Protein AF-0000000076605447 (afdb_homodimer)

Structure (mmCIF, N/CA/C/O backbone):
data_AF-0000000076605447-model_v1
#
loop_
_entity.id
_entity.type
_entity.pdbx_description
1 polymer Acetyltransferase
#
loop_
_atom_site.group_PDB
_atom_site.id
_atom_site.type_symbol
_atom_site.label_atom_id
_atom_site.label_alt_id
_atom_site.label_comp_id
_atom_site.label_asym_id
_atom_site.label_entity_id
_atom_site.label_seq_id
_atom_site.pdbx_PDB_ins_code
_atom_site.Cartn_x
_atom_site.Cartn_y
_atom_site.Cartn_z
_atom_site.occupancy
_atom_site.B_iso_or_equiv
_atom_site.auth_seq_id
_atom_site.auth_comp_id
_atom_site.auth_asym_id
_atom_site.auth_atom_id
_atom_site.pdbx_PDB_model_num
ATOM 1 N N . MET A 1 1 ? 0.368 -36.75 -14.273 1 80.38 1 MET A N 1
ATOM 2 C CA . MET A 1 1 ? -0.412 -36.031 -13.266 1 80.38 1 MET A CA 1
ATOM 3 C C . MET A 1 1 ? 0.168 -34.656 -13 1 80.38 1 MET A C 1
ATOM 5 O O . MET A 1 1 ? 1.385 -34.469 -13.047 1 80.38 1 MET A O 1
ATOM 9 N N . LYS A 1 2 ? -0.617 -33.781 -12.977 1 92.38 2 LYS A N 1
ATOM 10 C CA . LYS A 1 2 ? -0.109 -32.438 -12.797 1 92.38 2 LYS A CA 1
ATOM 11 C C . LYS A 1 2 ? 0.541 -32.281 -11.422 1 92.38 2 LYS A C 1
ATOM 13 O O . LYS A 1 2 ? 0.034 -32.781 -10.422 1 92.38 2 LYS A O 1
ATOM 18 N N . SER A 1 3 ? 1.64 -31.75 -11.383 1 95.62 3 SER A N 1
ATOM 19 C CA . SER A 1 3 ? 2.25 -31.375 -10.109 1 95.62 3 SER A CA 1
ATOM 20 C C . SER A 1 3 ? 1.422 -30.328 -9.383 1 95.62 3 SER A C 1
ATOM 22 O O . SER A 1 3 ? 0.531 -29.703 -9.977 1 95.62 3 SER A O 1
ATOM 24 N N . GLU A 1 4 ? 1.654 -30.141 -8.141 1 96.25 4 GLU A N 1
ATOM 25 C CA . GLU A 1 4 ? 0.932 -29.125 -7.387 1 96.25 4 GLU A CA 1
ATOM 26 C C . GLU A 1 4 ? 1.203 -27.734 -7.938 1 96.25 4 GLU A C 1
ATOM 28 O O . GLU A 1 4 ? 0.313 -26.875 -7.941 1 96.25 4 GLU A O 1
ATOM 33 N N . LYS A 1 5 ? 2.373 -27.547 -8.336 1 96 5 LYS A N 1
ATOM 34 C CA . LYS A 1 5 ? 2.705 -26.281 -8.961 1 96 5 LYS A CA 1
ATOM 35 C C . LYS A 1 5 ? 1.881 -26.047 -10.227 1 96 5 LYS A C 1
ATOM 37 O O . LYS A 1 5 ? 1.396 -24.938 -10.469 1 96 5 LYS A O 1
ATOM 42 N N . GLU A 1 6 ? 1.814 -27.031 -11.039 1 96.56 6 GLU A N 1
ATOM 43 C CA . GLU A 1 6 ? 1.021 -26.922 -12.266 1 96.56 6 GLU A CA 1
ATOM 44 C C . GLU A 1 6 ? -0.441 -26.625 -11.945 1 96.56 6 GLU A C 1
ATOM 46 O O . GLU A 1 6 ? -1.078 -25.828 -12.633 1 96.56 6 GLU A O 1
ATOM 51 N N . LYS A 1 7 ? -0.922 -27.328 -10.984 1 96.06 7 LYS A N 1
ATOM 52 C CA . LYS A 1 7 ? -2.291 -27.062 -10.555 1 96.06 7 LYS A CA 1
ATOM 53 C C . LYS A 1 7 ? -2.449 -25.625 -10.094 1 96.06 7 LYS A C 1
ATOM 55 O O . LYS A 1 7 ? -3.396 -24.938 -10.484 1 96.06 7 LYS A O 1
ATOM 60 N N . MET A 1 8 ? -1.537 -25.203 -9.266 1 95.44 8 MET A N 1
ATOM 61 C CA . MET A 1 8 ? -1.514 -23.844 -8.734 1 95.44 8 MET A CA 1
ATOM 62 C C . MET A 1 8 ? -1.578 -22.812 -9.859 1 95.44 8 M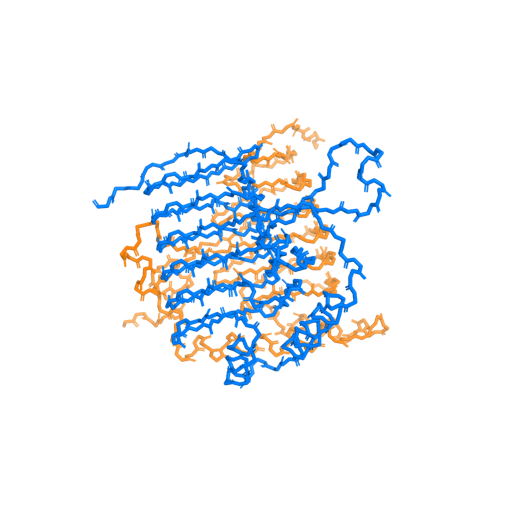ET A C 1
ATOM 64 O O . MET A 1 8 ? -2.453 -21.938 -9.859 1 95.44 8 MET A O 1
ATOM 68 N N . LEU A 1 9 ? -0.855 -22.938 -10.852 1 95.12 9 LEU A N 1
ATOM 69 C CA . LEU A 1 9 ? -0.728 -21.969 -11.938 1 95.12 9 LEU A CA 1
ATOM 70 C C . LEU A 1 9 ? -1.94 -22.031 -12.859 1 95.12 9 LEU A C 1
ATOM 72 O O . LEU A 1 9 ? -2.271 -21.047 -13.523 1 95.12 9 LEU A O 1
ATOM 76 N N . ALA A 1 10 ? -2.561 -23.203 -12.875 1 95.25 10 ALA A N 1
ATOM 77 C CA . ALA A 1 10 ? -3.74 -23.406 -13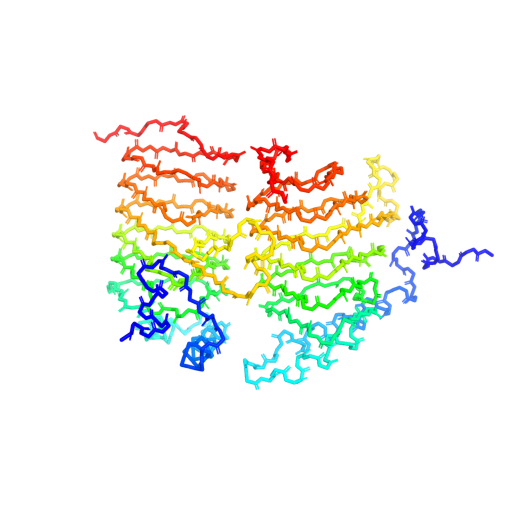.711 1 95.25 10 ALA A CA 1
ATOM 78 C C . ALA A 1 10 ? -5 -22.906 -13.008 1 95.25 10 ALA A C 1
ATOM 80 O O . ALA A 1 10 ? -6.094 -22.938 -13.578 1 95.25 10 ALA A O 1
ATOM 81 N N . GLY A 1 11 ? -4.828 -22.484 -11.758 1 93.38 11 GLY A N 1
ATOM 82 C CA . GLY A 1 11 ? -5.973 -22 -10.992 1 93.38 11 GLY A CA 1
ATOM 83 C C . GLY A 1 11 ? -6.781 -23.125 -10.367 1 93.38 11 GLY A C 1
ATOM 84 O O . GLY A 1 11 ? -7.906 -22.906 -9.914 1 93.38 11 GLY A O 1
ATOM 85 N N . GLU A 1 12 ? -6.293 -24.359 -10.312 1 94.5 12 GLU A N 1
ATOM 86 C CA . GLU A 1 12 ? -6.918 -25.516 -9.672 1 94.5 12 GLU A CA 1
ATOM 87 C C . GLU A 1 12 ? -6.555 -25.594 -8.195 1 94.5 12 GLU A C 1
ATOM 89 O O . GLU A 1 12 ? -5.578 -24.969 -7.758 1 94.5 12 GLU A O 1
ATOM 94 N N . MET A 1 13 ? -7.324 -26.312 -7.609 1 94.94 13 MET A N 1
ATOM 95 C CA . MET A 1 13 ? -6.988 -26.562 -6.207 1 94.94 13 MET A CA 1
ATOM 96 C C . MET A 1 13 ? -5.637 -27.25 -6.086 1 94.94 13 MET A C 1
ATOM 98 O O . MET A 1 13 ? -5.34 -28.188 -6.836 1 94.94 13 MET A O 1
ATOM 102 N N . TYR A 1 14 ? -4.867 -26.891 -5.125 1 96.19 14 TYR A N 1
ATOM 103 C CA . TYR A 1 14 ? -3.531 -27.438 -4.91 1 96.19 14 TYR A CA 1
ATOM 104 C C . TYR A 1 14 ? -3.18 -27.453 -3.428 1 96.19 14 TYR A C 1
ATOM 106 O O . TYR A 1 14 ? -3.859 -26.828 -2.615 1 96.19 14 TYR A O 1
ATOM 114 N N . ASP A 1 15 ? -2.17 -28.172 -3.066 1 95.81 15 ASP A N 1
ATOM 115 C CA . ASP A 1 15 ? -1.657 -28.25 -1.701 1 95.81 15 ASP A CA 1
ATOM 116 C C . ASP A 1 15 ? -0.48 -27.297 -1.509 1 95.81 15 ASP A C 1
ATOM 118 O O . ASP A 1 15 ? 0.626 -27.562 -1.983 1 95.81 15 ASP A O 1
ATOM 122 N N . PRO A 1 16 ? -0.724 -26.281 -0.784 1 96 16 PRO A N 1
ATOM 123 C CA . PRO A 1 16 ? 0.356 -25.297 -0.605 1 96 16 PRO A CA 1
ATOM 124 C C . PRO A 1 16 ? 1.496 -25.844 0.258 1 96 16 PRO A C 1
ATOM 126 O O . PRO A 1 16 ? 2.568 -25.234 0.317 1 96 16 PRO A O 1
ATOM 129 N N . ALA A 1 17 ? 1.328 -26.906 0.843 1 95.81 17 ALA A N 1
ATOM 130 C CA . ALA A 1 17 ? 2.354 -27.5 1.69 1 95.81 17 ALA A CA 1
ATOM 131 C C . ALA A 1 17 ? 3.273 -28.406 0.876 1 95.81 17 ALA A C 1
ATOM 133 O O . ALA A 1 17 ? 4.164 -29.062 1.43 1 95.81 17 ALA A O 1
ATOM 134 N N . ASP A 1 18 ? 2.996 -28.531 -0.357 1 96.75 18 ASP A N 1
ATOM 135 C CA . ASP A 1 18 ? 3.918 -29.266 -1.225 1 96.75 18 ASP A CA 1
ATOM 136 C C . ASP A 1 18 ? 5.359 -28.812 -1.002 1 96.75 18 ASP A C 1
ATOM 138 O O . ASP A 1 18 ? 5.637 -27.609 -0.979 1 96.75 18 ASP A O 1
ATOM 142 N N . PRO A 1 19 ? 6.277 -29.75 -0.835 1 96.94 19 PRO A N 1
ATOM 143 C CA . PRO A 1 19 ? 7.656 -29.406 -0.477 1 96.94 19 PRO A CA 1
ATOM 144 C C . PRO A 1 19 ? 8.32 -28.484 -1.504 1 96.94 19 PRO A C 1
ATOM 146 O O . PRO A 1 19 ? 9.133 -27.641 -1.141 1 96.94 19 PRO A O 1
ATOM 149 N N . ILE A 1 20 ? 8.023 -28.734 -2.713 1 97.5 20 ILE A N 1
ATOM 150 C CA . ILE A 1 20 ? 8.617 -27.891 -3.75 1 97.5 20 ILE A CA 1
ATOM 151 C C . ILE A 1 20 ? 8.102 -26.453 -3.611 1 97.5 20 ILE A C 1
ATOM 153 O O . ILE A 1 20 ? 8.883 -25.5 -3.684 1 97.5 20 ILE A O 1
ATOM 157 N N . LEU A 1 21 ? 6.887 -26.297 -3.428 1 97.62 21 LEU A N 1
ATOM 158 C CA . LEU A 1 21 ? 6.277 -24.969 -3.266 1 97.62 21 LEU A CA 1
ATOM 159 C C . LEU A 1 21 ? 6.773 -24.297 -1.992 1 97.62 21 LEU A C 1
ATOM 161 O O . LEU A 1 21 ? 7.004 -23.094 -1.976 1 97.62 21 LEU A O 1
ATOM 165 N N . LEU A 1 22 ? 6.84 -25.062 -0.917 1 97.81 22 LEU A N 1
ATOM 166 C CA . LEU A 1 22 ? 7.371 -24.531 0.335 1 97.81 22 LEU A CA 1
ATOM 167 C C . LEU A 1 22 ? 8.773 -23.969 0.133 1 97.81 22 LEU A C 1
ATOM 169 O O . LEU A 1 22 ? 9.078 -22.875 0.616 1 97.81 22 LEU A O 1
ATOM 173 N N . LYS A 1 23 ? 9.617 -24.766 -0.545 1 98.06 23 LYS A N 1
ATOM 174 C CA . LYS A 1 23 ? 10.992 -24.344 -0.799 1 98.06 23 LYS A CA 1
ATOM 175 C C . LYS A 1 23 ? 11.031 -23.078 -1.66 1 98.06 23 LYS A C 1
ATOM 177 O O . LYS A 1 23 ? 11.844 -22.188 -1.427 1 98.06 23 LYS A O 1
ATOM 182 N N . GLU A 1 24 ? 10.164 -23.047 -2.652 1 98.19 24 GLU A N 1
ATOM 183 C CA . GLU A 1 24 ? 10.148 -21.891 -3.559 1 98.19 24 GLU A CA 1
ATOM 184 C C . GLU A 1 24 ? 9.68 -20.641 -2.846 1 98.19 24 GLU A C 1
ATOM 186 O O . GLU A 1 24 ? 10.195 -19.547 -3.092 1 98.19 24 GLU A O 1
ATOM 191 N N . ARG A 1 25 ? 8.719 -20.766 -1.95 1 98.44 25 ARG A N 1
ATOM 192 C CA . ARG A 1 25 ? 8.289 -19.625 -1.146 1 98.44 25 ARG A CA 1
ATOM 193 C C . ARG A 1 25 ? 9.398 -19.172 -0.206 1 98.44 25 ARG A C 1
ATOM 195 O O . ARG A 1 25 ? 9.57 -17.969 0.021 1 98.44 25 ARG A O 1
ATOM 202 N N . GLU A 1 26 ? 10.07 -20.125 0.409 1 98.56 26 GLU A N 1
ATOM 203 C CA . GLU A 1 26 ? 11.195 -19.812 1.281 1 98.56 26 GLU A CA 1
ATOM 204 C C . GLU A 1 26 ? 12.258 -19.016 0.537 1 98.56 26 GLU A C 1
ATOM 206 O O . GLU A 1 26 ? 12.812 -18.047 1.079 1 98.56 26 GLU A O 1
ATOM 211 N N . GLU A 1 27 ? 12.562 -19.453 -0.675 1 98.06 27 GLU A N 1
ATOM 212 C CA . GLU A 1 27 ? 13.555 -18.75 -1.484 1 98.06 27 GLU A CA 1
ATOM 213 C C . GLU A 1 27 ? 13.109 -17.328 -1.783 1 98.06 27 GLU A C 1
ATOM 215 O O . GLU A 1 27 ? 13.914 -16.391 -1.732 1 98.06 27 GLU A O 1
ATOM 220 N N . ALA A 1 28 ? 11.852 -17.203 -2.139 1 98.5 28 ALA A N 1
ATOM 221 C CA . ALA A 1 28 ? 11.305 -15.859 -2.369 1 98.5 28 ALA A CA 1
ATOM 222 C C . ALA A 1 28 ? 11.422 -15 -1.115 1 98.5 28 ALA A C 1
ATOM 224 O O . ALA A 1 28 ? 11.805 -13.828 -1.19 1 98.5 28 ALA A O 1
ATOM 225 N N . ARG A 1 29 ? 11.086 -15.586 0.058 1 98.38 29 ARG A N 1
ATOM 226 C CA . ARG A 1 29 ? 11.156 -14.859 1.321 1 98.38 29 ARG A CA 1
ATOM 227 C C . ARG A 1 29 ? 12.578 -14.398 1.611 1 98.38 29 ARG A C 1
ATOM 229 O O . ARG A 1 29 ? 12.781 -13.312 2.154 1 98.38 29 ARG A O 1
ATOM 236 N N . ARG A 1 30 ? 13.547 -15.258 1.281 1 98.56 30 ARG A N 1
ATOM 237 C CA . ARG A 1 30 ? 14.945 -14.898 1.463 1 98.56 30 ARG A CA 1
ATOM 238 C C . ARG A 1 30 ? 15.312 -13.672 0.629 1 98.56 30 ARG A C 1
ATOM 240 O O . ARG A 1 30 ? 15.891 -12.711 1.144 1 98.56 30 ARG A O 1
ATOM 247 N N . LYS A 1 31 ? 14.938 -13.695 -0.624 1 98.62 31 LYS A N 1
ATOM 248 C CA . LYS A 1 31 ? 15.25 -12.586 -1.517 1 98.62 31 LYS A CA 1
ATOM 249 C C . LYS A 1 31 ? 14.539 -11.312 -1.078 1 98.62 31 LYS A C 1
ATOM 251 O O . LYS A 1 31 ? 15.109 -10.219 -1.134 1 98.62 31 LYS A O 1
ATOM 256 N N . VAL A 1 32 ? 13.305 -11.469 -0.687 1 98.75 32 VAL A N 1
ATOM 257 C CA . VAL A 1 32 ? 12.508 -10.336 -0.227 1 98.75 32 VAL A CA 1
ATOM 258 C C . VAL A 1 32 ? 13.141 -9.727 1.022 1 98.75 32 VAL A C 1
ATOM 260 O O . VAL A 1 32 ? 13.227 -8.5 1.148 1 98.75 32 VAL A O 1
ATOM 263 N N . ARG A 1 33 ? 13.539 -10.578 1.998 1 98.56 33 ARG A N 1
ATOM 264 C CA . ARG A 1 33 ? 14.203 -10.094 3.201 1 98.56 33 ARG A CA 1
ATOM 265 C C . ARG A 1 33 ? 15.453 -9.289 2.852 1 98.56 33 ARG A C 1
ATOM 267 O O . ARG A 1 33 ? 15.68 -8.211 3.41 1 98.56 33 ARG A O 1
ATOM 274 N N . ILE A 1 34 ? 16.312 -9.812 1.979 1 98.5 34 ILE A N 1
ATOM 275 C CA . ILE A 1 34 ? 17.547 -9.148 1.566 1 98.5 34 ILE A CA 1
ATOM 276 C C . ILE A 1 34 ? 17.203 -7.809 0.912 1 98.5 34 ILE A C 1
ATOM 278 O O . ILE A 1 34 ? 17.828 -6.789 1.214 1 98.5 34 ILE A O 1
ATOM 282 N N . TYR A 1 35 ? 16.219 -7.84 0.011 1 98.75 35 TYR A N 1
ATOM 283 C CA . TYR A 1 35 ? 15.773 -6.621 -0.657 1 98.75 35 TYR A CA 1
ATOM 284 C C . TYR A 1 35 ? 15.344 -5.57 0.358 1 98.75 35 TYR A C 1
ATOM 286 O O . TYR A 1 35 ? 15.75 -4.41 0.273 1 98.75 35 TYR A O 1
ATOM 294 N N . ASN A 1 36 ? 14.516 -5.953 1.328 1 98.25 36 ASN A N 1
ATOM 295 C CA . ASN A 1 36 ? 13.93 -5.035 2.299 1 98.25 36 ASN A CA 1
ATOM 296 C C . ASN A 1 36 ? 14.984 -4.469 3.244 1 98.25 36 ASN A C 1
ATOM 298 O O . ASN A 1 36 ? 14.742 -3.48 3.936 1 98.25 36 ASN A O 1
ATOM 302 N N . GLN A 1 37 ? 16.172 -5.039 3.242 1 97.31 37 GLN A N 1
ATOM 303 C CA . GLN A 1 37 ? 17.25 -4.594 4.117 1 97.31 37 GLN A CA 1
ATOM 304 C C . GLN A 1 37 ? 18.25 -3.732 3.357 1 97.31 37 GLN A C 1
ATOM 306 O O . GLN A 1 37 ? 19.25 -3.268 3.93 1 97.31 37 GLN A O 1
ATOM 311 N N . THR A 1 38 ? 18.062 -3.549 2.09 1 97.44 38 THR A N 1
ATOM 312 C CA . THR A 1 38 ? 18.969 -2.709 1.307 1 97.44 38 THR A CA 1
ATOM 313 C C . THR A 1 38 ? 18.906 -1.262 1.786 1 97.44 38 THR A C 1
ATOM 315 O O . THR A 1 38 ? 17.906 -0.835 2.369 1 97.44 38 THR A O 1
ATOM 318 N N . LEU A 1 39 ? 20 -0.534 1.435 1 96.25 39 LEU A N 1
ATOM 319 C CA . LEU A 1 39 ? 20.062 0.897 1.707 1 96.25 39 LEU A CA 1
ATOM 320 C C . LEU A 1 39 ? 19.484 1.699 0.546 1 96.25 39 LEU A C 1
ATOM 322 O O . LEU A 1 39 ? 19.484 1.234 -0.596 1 96.25 39 LEU A O 1
ATOM 326 N N . GLU A 1 40 ? 19.047 2.873 0.896 1 94.75 40 GLU A N 1
ATOM 327 C CA . GLU A 1 40 ? 18.5 3.803 -0.082 1 94.75 40 GLU A CA 1
ATOM 328 C C . GLU A 1 40 ? 19.516 4.145 -1.163 1 94.75 40 GLU A C 1
ATOM 330 O O . GLU A 1 40 ? 19.141 4.562 -2.264 1 94.75 40 GLU A O 1
ATOM 335 N N . THR A 1 41 ? 20.797 3.916 -0.975 1 95.88 41 THR A N 1
ATOM 336 C CA . THR A 1 41 ? 21.859 4.262 -1.924 1 95.88 41 THR A CA 1
ATOM 337 C C . THR A 1 41 ? 22.203 3.064 -2.803 1 95.88 41 THR A C 1
ATOM 339 O O . THR A 1 41 ? 23.078 3.152 -3.658 1 95.88 41 THR A O 1
ATOM 342 N N . GLU A 1 42 ? 21.469 1.945 -2.672 1 97.75 42 GLU A N 1
ATOM 343 C CA . GLU A 1 42 ? 21.812 0.72 -3.387 1 97.75 42 GLU A CA 1
ATOM 344 C C . GLU A 1 42 ? 20.812 0.429 -4.496 1 97.75 42 GLU A C 1
ATOM 346 O O . GLU A 1 42 ? 20.297 -0.686 -4.598 1 97.75 42 GLU A O 1
ATOM 351 N N . ALA A 1 43 ? 20.688 1.393 -5.371 1 96.06 43 ALA A N 1
ATOM 352 C CA . ALA A 1 43 ? 19.719 1.29 -6.453 1 96.06 43 ALA A CA 1
ATOM 353 C C . ALA A 1 43 ? 20.047 0.126 -7.383 1 96.06 43 ALA A C 1
ATOM 355 O O . ALA A 1 43 ? 19.156 -0.611 -7.809 1 96.06 43 ALA A O 1
ATOM 356 N N . GLU A 1 44 ? 21.312 -0.058 -7.68 1 97.31 44 GLU A N 1
ATOM 357 C CA . GLU A 1 44 ? 21.719 -1.131 -8.586 1 97.31 44 GLU A CA 1
ATOM 358 C C . GLU A 1 44 ? 21.453 -2.502 -7.969 1 97.31 44 GLU A C 1
ATOM 360 O O . GLU A 1 44 ? 20.984 -3.41 -8.648 1 97.31 44 GLU A O 1
ATOM 365 N N . LYS A 1 45 ? 21.828 -2.615 -6.75 1 98.25 45 LYS A N 1
ATOM 366 C CA . LYS A 1 45 ? 21.562 -3.859 -6.031 1 98.25 45 LYS A CA 1
ATOM 367 C C . LYS A 1 45 ? 20.062 -4.168 -5.988 1 98.25 45 LYS A C 1
ATOM 369 O O . LYS A 1 45 ? 19.656 -5.316 -6.188 1 98.25 45 LYS A O 1
ATOM 374 N N . ARG A 1 46 ? 19.234 -3.174 -5.766 1 98.5 46 ARG A N 1
ATOM 375 C CA . ARG A 1 46 ? 17.781 -3.338 -5.742 1 98.5 46 ARG A CA 1
ATOM 376 C C . ARG A 1 46 ? 17.266 -3.838 -7.09 1 98.5 46 ARG A C 1
ATOM 378 O O . ARG A 1 46 ? 16.469 -4.781 -7.145 1 98.5 46 ARG A O 1
ATOM 385 N N . THR A 1 47 ? 17.703 -3.197 -8.109 1 98.44 47 THR A N 1
ATOM 386 C CA . THR A 1 47 ? 17.281 -3.598 -9.445 1 98.44 47 THR A CA 1
ATOM 387 C C . THR A 1 47 ? 17.688 -5.039 -9.734 1 98.44 47 THR A C 1
ATOM 389 O O . THR A 1 47 ? 16.891 -5.816 -10.266 1 98.44 47 THR A O 1
ATOM 392 N N . GLN A 1 48 ? 18.891 -5.422 -9.406 1 98.5 48 GLN A N 1
ATOM 393 C CA . GLN A 1 48 ? 19.375 -6.777 -9.633 1 98.5 48 GLN A CA 1
ATOM 394 C C . GLN A 1 48 ? 18.516 -7.801 -8.883 1 98.5 48 GLN A C 1
ATOM 396 O O . GLN A 1 48 ? 18.125 -8.828 -9.445 1 98.5 48 GLN A O 1
ATOM 401 N N . ILE A 1 49 ? 18.234 -7.465 -7.605 1 98.75 49 ILE A N 1
ATOM 402 C CA . ILE A 1 49 ? 17.453 -8.398 -6.809 1 98.75 49 ILE A CA 1
ATOM 403 C C . ILE A 1 49 ? 16.062 -8.539 -7.402 1 98.75 49 ILE A C 1
ATOM 405 O O . ILE A 1 49 ? 15.516 -9.648 -7.484 1 98.75 49 ILE A O 1
ATOM 409 N N . LEU A 1 50 ? 15.422 -7.469 -7.82 1 98.81 50 LEU A N 1
ATOM 410 C CA . LEU A 1 50 ? 14.094 -7.52 -8.43 1 98.81 50 LEU A CA 1
ATOM 411 C C . LEU A 1 50 ? 14.102 -8.383 -9.68 1 98.81 50 LEU A C 1
ATOM 413 O O . LEU A 1 50 ? 13.18 -9.172 -9.906 1 98.81 50 LEU A O 1
ATOM 417 N N . LYS A 1 51 ? 15.102 -8.188 -10.523 1 98.69 51 LYS A N 1
ATOM 418 C CA . LYS A 1 51 ? 15.18 -8.945 -11.766 1 98.69 51 LYS A CA 1
ATOM 419 C C . LYS A 1 51 ? 15.406 -10.43 -11.5 1 98.69 51 LYS A C 1
ATOM 421 O O . LYS A 1 51 ? 15.008 -11.273 -12.297 1 98.69 51 LYS A O 1
ATOM 426 N N . GLU A 1 52 ? 16.062 -10.773 -10.375 1 98.69 52 GLU A N 1
ATOM 427 C CA . GLU A 1 52 ? 16.234 -12.164 -9.984 1 98.69 52 GLU A CA 1
ATOM 428 C C . GLU A 1 52 ? 14.969 -12.734 -9.359 1 98.69 52 GLU A C 1
ATOM 430 O O . GLU A 1 52 ? 14.68 -13.922 -9.484 1 98.69 52 GLU A O 1
ATOM 435 N N . LEU A 1 53 ? 14.25 -11.898 -8.727 1 98.75 53 LEU A N 1
ATOM 436 C CA . LEU A 1 53 ? 13.078 -12.305 -7.957 1 98.75 53 LEU A CA 1
ATOM 437 C C . LEU A 1 53 ? 11.867 -12.484 -8.867 1 98.75 53 LEU A C 1
ATOM 439 O O . LEU A 1 53 ? 11.148 -13.484 -8.766 1 98.75 53 LEU A O 1
ATOM 443 N N . LEU A 1 54 ? 11.609 -11.508 -9.766 1 98.88 54 LEU A N 1
ATOM 444 C CA . LEU A 1 54 ? 10.406 -11.477 -10.586 1 98.88 54 LEU A CA 1
ATOM 445 C C . LEU A 1 54 ? 10.562 -12.352 -11.82 1 98.88 54 LEU A C 1
ATOM 447 O O . LEU A 1 54 ? 11.688 -12.648 -12.234 1 98.88 54 LEU A O 1
ATOM 451 N N . GLY A 1 55 ? 9.43 -12.766 -12.367 1 98.81 55 GLY A N 1
ATOM 452 C CA . GLY A 1 55 ? 9.445 -13.617 -13.547 1 98.81 55 GLY A CA 1
ATOM 453 C C . GLY A 1 55 ? 10.008 -12.922 -14.773 1 98.81 55 GLY A C 1
ATOM 454 O O . GLY A 1 55 ? 10.727 -13.531 -15.562 1 98.81 55 GLY A O 1
ATOM 455 N N . SER A 1 56 ? 9.617 -11.688 -14.992 1 98.81 56 SER A N 1
ATOM 456 C CA . SER A 1 56 ? 10.18 -10.852 -16.047 1 98.81 56 SER A CA 1
ATOM 457 C C . SER A 1 56 ? 9.984 -9.367 -15.742 1 98.81 56 SER A C 1
ATOM 459 O O . SER A 1 56 ? 9.023 -8.992 -15.07 1 98.81 56 SER A O 1
ATOM 461 N N . THR A 1 57 ? 10.891 -8.609 -16.156 1 98.62 57 THR A N 1
ATOM 462 C CA . THR A 1 57 ? 10.805 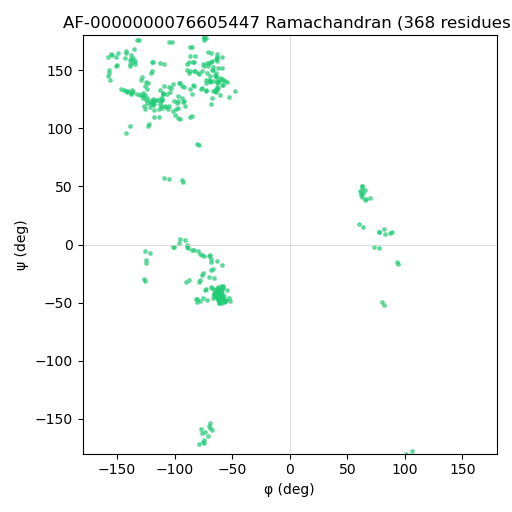-7.16 -16 1 98.62 57 THR A CA 1
ATOM 463 C C . THR A 1 57 ? 11.227 -6.461 -17.297 1 98.62 57 THR A C 1
ATOM 465 O O . THR A 1 57 ? 11.859 -7.07 -18.156 1 98.62 57 THR A O 1
ATOM 468 N N . GLY A 1 58 ? 10.781 -5.246 -17.469 1 98.19 58 GLY A N 1
ATOM 469 C CA . GLY A 1 58 ? 11.43 -4.375 -18.438 1 98.19 58 GLY A CA 1
ATOM 470 C C . GLY A 1 58 ? 12.805 -3.916 -18 1 98.19 58 GLY A C 1
ATOM 471 O O . GLY A 1 58 ? 13.422 -4.527 -17.125 1 98.19 58 GLY A O 1
ATOM 472 N N . GLU A 1 59 ? 13.312 -2.924 -18.641 1 97.94 59 GLU A N 1
ATOM 473 C CA . GLU A 1 59 ? 14.609 -2.348 -18.297 1 97.94 59 GLU A CA 1
ATOM 474 C C . GLU A 1 59 ? 14.531 -1.55 -16.984 1 97.94 59 GLU A C 1
ATOM 476 O O . GLU A 1 59 ? 15.375 -1.716 -16.109 1 97.94 59 GLU A O 1
ATOM 481 N N . ASN A 1 60 ? 13.547 -0.746 -16.922 1 97.94 60 ASN A N 1
ATOM 482 C CA . ASN A 1 60 ? 13.367 0.103 -15.75 1 97.94 60 ASN A CA 1
ATOM 483 C C . ASN A 1 60 ? 12.32 -0.464 -14.797 1 97.94 60 ASN A C 1
ATOM 485 O O . ASN A 1 60 ? 11.133 -0.513 -15.141 1 97.94 60 ASN A O 1
ATOM 489 N N . VAL A 1 61 ? 12.711 -0.919 -13.625 1 98.5 61 VAL A N 1
ATOM 490 C CA . VAL A 1 61 ? 11.836 -1.476 -12.594 1 98.5 61 VAL A CA 1
ATOM 491 C C . VAL A 1 61 ? 12.266 -0.954 -11.227 1 98.5 61 VAL A C 1
ATOM 493 O O . VAL A 1 61 ? 13.453 -0.962 -10.891 1 98.5 61 VAL A O 1
ATOM 496 N N . TYR A 1 62 ? 11.305 -0.457 -10.516 1 98.31 62 TYR A N 1
ATOM 497 C CA . TYR A 1 62 ? 11.609 0.103 -9.203 1 98.31 62 TYR A CA 1
ATOM 498 C C . TYR A 1 62 ? 10.477 -0.18 -8.219 1 98.31 62 TYR A C 1
ATOM 500 O O . TYR A 1 62 ? 9.305 0.015 -8.539 1 98.31 62 TYR A O 1
ATOM 508 N N . MET A 1 63 ? 10.805 -0.639 -7.035 1 98.62 63 MET A N 1
ATOM 509 C CA . MET A 1 63 ? 9.875 -0.817 -5.922 1 98.62 63 MET A CA 1
ATOM 510 C C . MET A 1 63 ? 10.484 -0.311 -4.617 1 98.62 63 MET A C 1
ATOM 512 O O . MET A 1 63 ? 11.609 -0.679 -4.27 1 98.62 63 MET A O 1
ATOM 516 N N . GLU A 1 64 ? 9.711 0.515 -3.852 1 98.19 64 GLU A N 1
ATOM 517 C CA . GLU A 1 64 ? 10.141 0.916 -2.514 1 98.19 64 GLU A CA 1
ATOM 518 C C . GLU A 1 64 ? 9.945 -0.216 -1.511 1 98.19 64 GLU A C 1
ATOM 520 O O . GLU A 1 64 ? 8.914 -0.898 -1.527 1 98.19 64 GLU A O 1
ATOM 525 N N . PRO A 1 65 ? 10.984 -0.406 -0.703 1 97.44 65 PRO A N 1
ATOM 526 C CA . PRO A 1 65 ? 10.719 -1.339 0.395 1 97.44 65 PRO A CA 1
ATOM 527 C C . PRO A 1 65 ? 9.633 -0.842 1.343 1 97.44 65 PRO A C 1
ATOM 529 O O . PRO A 1 65 ? 9.414 0.367 1.459 1 97.44 65 PRO A O 1
ATOM 532 N N . ASN A 1 66 ? 8.992 -1.74 2.16 1 97.25 66 ASN A N 1
ATOM 533 C CA . ASN A 1 66 ? 9.109 -3.191 2.066 1 97.25 66 ASN A CA 1
ATOM 534 C C . ASN A 1 66 ? 8.258 -3.754 0.935 1 97.25 66 ASN A C 1
ATOM 536 O O . ASN A 1 66 ? 7.246 -3.16 0.562 1 97.25 66 ASN A O 1
ATOM 540 N N . ILE A 1 67 ? 8.688 -4.777 0.31 1 98.69 67 ILE A N 1
ATOM 541 C CA . ILE A 1 67 ? 7.906 -5.551 -0.649 1 98.69 67 ILE A CA 1
ATOM 542 C C . ILE A 1 67 ? 7.555 -6.91 -0.05 1 98.69 67 ILE A C 1
ATOM 544 O O . ILE A 1 67 ? 8.203 -7.367 0.895 1 98.69 67 ILE A O 1
ATOM 548 N N . ARG A 1 68 ? 6.465 -7.539 -0.531 1 98.75 68 ARG A N 1
ATOM 549 C CA . ARG A 1 68 ? 6.055 -8.875 -0.109 1 98.75 68 ARG A CA 1
ATOM 550 C C . ARG A 1 68 ? 5.527 -9.688 -1.289 1 98.75 68 ARG A C 1
ATOM 552 O O . ARG A 1 68 ? 4.652 -9.219 -2.025 1 98.75 68 ARG A O 1
ATOM 559 N N . PHE A 1 69 ? 5.996 -10.852 -1.417 1 98.75 69 PHE A N 1
ATOM 560 C CA . PHE A 1 69 ? 5.582 -11.805 -2.438 1 98.75 69 PHE A CA 1
ATOM 561 C C . PHE A 1 69 ? 5.461 -13.211 -1.849 1 98.75 69 PHE A C 1
ATOM 563 O O . PHE A 1 69 ? 6.199 -13.57 -0.93 1 98.75 69 PHE A O 1
ATOM 570 N N . ASP A 1 70 ? 4.703 -14.016 -2.422 1 98.25 70 ASP A N 1
ATOM 571 C CA . ASP A 1 70 ? 4.742 -15.445 -2.129 1 98.25 70 ASP A CA 1
ATOM 572 C C . ASP A 1 70 ? 5.887 -16.125 -2.873 1 98.25 70 ASP A C 1
ATOM 574 O O . ASP A 1 70 ? 6.66 -16.875 -2.277 1 98.25 70 ASP A O 1
ATOM 578 N N . TYR A 1 71 ? 5.922 -15.82 -4.203 1 98.5 71 TYR A N 1
ATOM 579 C CA . TYR A 1 71 ? 6.898 -16.547 -5.008 1 98.5 71 TYR A CA 1
ATOM 580 C C . TYR A 1 71 ? 7.793 -15.586 -5.781 1 98.5 71 TYR A C 1
ATOM 582 O O . TYR A 1 71 ? 8.93 -15.922 -6.125 1 98.5 71 TYR A O 1
ATOM 590 N N . GLY A 1 72 ? 7.25 -14.453 -6.141 1 98.62 72 GLY A N 1
ATOM 591 C CA . GLY A 1 72 ? 8.008 -13.492 -6.926 1 98.62 72 GLY A CA 1
ATOM 592 C C . GLY A 1 72 ? 8.016 -13.805 -8.406 1 98.62 72 GLY A C 1
ATOM 593 O O . GLY A 1 72 ? 7.645 -12.969 -9.234 1 98.62 72 GLY A O 1
ATOM 594 N N . TYR A 1 73 ? 8.359 -14.992 -8.812 1 98.5 73 TYR A N 1
ATOM 595 C CA . TYR A 1 73 ? 8.609 -15.336 -10.203 1 98.5 73 TYR A CA 1
ATOM 596 C C . TYR A 1 73 ? 7.301 -15.438 -10.984 1 98.5 73 TYR A C 1
ATOM 598 O O . TYR A 1 73 ? 7.309 -15.492 -12.211 1 98.5 73 TYR A O 1
ATOM 606 N N . ASN A 1 74 ? 6.168 -15.414 -10.344 1 98.69 74 ASN A N 1
ATOM 607 C CA . ASN A 1 74 ? 4.895 -15.391 -11.055 1 98.69 74 ASN A CA 1
ATOM 608 C C . ASN A 1 74 ? 4.453 -13.961 -11.359 1 98.69 74 ASN A C 1
ATOM 610 O O . ASN A 1 74 ? 3.416 -13.742 -11.984 1 98.69 74 ASN A O 1
ATOM 614 N N . THR A 1 75 ? 5.156 -13.039 -10.945 1 98.94 75 THR A N 1
ATOM 615 C CA . THR A 1 75 ? 4.883 -11.641 -11.234 1 98.94 75 THR A CA 1
ATOM 616 C C . THR A 1 75 ? 5.742 -11.148 -12.398 1 98.94 75 THR A C 1
ATOM 618 O O . THR A 1 75 ? 6.969 -11.289 -12.367 1 98.94 75 THR A O 1
ATOM 621 N N . HIS A 1 76 ? 5.098 -10.664 -13.461 1 98.94 76 HIS A N 1
ATOM 622 C CA . HIS A 1 76 ? 5.715 -10.125 -14.664 1 98.94 76 HIS A CA 1
ATOM 623 C C . HIS A 1 76 ? 5.352 -8.656 -14.859 1 98.94 76 HIS A C 1
ATOM 625 O O . HIS A 1 76 ? 4.168 -8.305 -14.898 1 98.94 76 HIS A O 1
ATOM 631 N N . VAL A 1 77 ? 6.379 -7.832 -14.953 1 98.94 77 VAL A N 1
ATOM 632 C CA . VAL A 1 77 ? 6.102 -6.406 -15.078 1 98.94 77 VAL A CA 1
ATOM 633 C C . VAL A 1 77 ? 6.758 -5.863 -16.344 1 98.94 77 VAL A C 1
ATOM 635 O O . VAL A 1 77 ? 7.863 -6.277 -16.703 1 98.94 77 VAL A O 1
ATOM 638 N N . GLY A 1 78 ? 6.043 -4.984 -17.078 1 98.81 78 GLY A N 1
ATOM 639 C CA . GLY A 1 78 ? 6.555 -4.363 -18.281 1 98.81 78 GLY A CA 1
ATOM 640 C C . GLY A 1 78 ? 7.547 -3.248 -18.016 1 98.81 78 GLY A C 1
ATOM 641 O O . GLY A 1 78 ? 8.133 -3.184 -16.922 1 98.81 78 GLY A O 1
ATOM 642 N N . GLU A 1 79 ? 7.773 -2.402 -19.031 1 98.81 79 GLU A N 1
ATOM 643 C CA . GLU A 1 79 ? 8.719 -1.29 -18.953 1 98.81 79 GLU A CA 1
ATOM 644 C C . GLU A 1 79 ? 8.211 -0.209 -18 1 98.81 79 GLU A C 1
ATOM 646 O O . GLU A 1 79 ? 7.02 0.108 -17.984 1 98.81 79 GLU A O 1
ATOM 651 N N . ASN A 1 80 ? 9.109 0.405 -17.172 1 98.5 80 ASN A N 1
ATOM 652 C CA . ASN A 1 80 ? 8.82 1.536 -16.297 1 98.5 80 ASN A CA 1
ATOM 653 C C . ASN A 1 80 ? 7.785 1.176 -15.234 1 98.5 80 ASN A C 1
ATOM 655 O O . ASN A 1 80 ? 6.816 1.914 -15.031 1 98.5 80 ASN A O 1
ATOM 659 N N . PHE A 1 81 ? 8 0.091 -14.617 1 98.81 81 PHE A N 1
ATOM 660 C CA . PHE A 1 81 ? 7.164 -0.338 -13.5 1 98.81 81 PHE A CA 1
ATOM 661 C C . PHE A 1 81 ? 7.645 0.282 -12.195 1 98.81 81 PHE A C 1
ATOM 663 O O . PHE A 1 81 ? 8.836 0.24 -11.883 1 98.81 81 PHE A O 1
ATOM 670 N N . PHE A 1 82 ? 6.707 0.858 -11.516 1 98.69 82 PHE A N 1
ATOM 671 C CA . PHE A 1 82 ? 7.02 1.509 -10.25 1 98.69 82 PHE A CA 1
ATOM 672 C C . PHE A 1 82 ? 6.027 1.1 -9.172 1 98.69 82 PHE A C 1
ATOM 674 O O . PHE A 1 82 ? 4.812 1.116 -9.398 1 98.69 82 PHE A O 1
ATOM 681 N N . ALA A 1 83 ? 6.5 0.67 -7.996 1 98.81 83 ALA A N 1
ATOM 682 C CA . ALA A 1 83 ? 5.668 0.458 -6.816 1 98.81 83 ALA A CA 1
ATOM 683 C C . ALA A 1 83 ? 6.227 1.204 -5.609 1 98.81 83 ALA A C 1
ATOM 685 O O . ALA A 1 83 ? 7.398 1.052 -5.266 1 98.81 83 ALA A O 1
ATOM 686 N N . ASN A 1 84 ? 5.352 2.043 -4.988 1 98.56 84 ASN A N 1
ATOM 687 C CA . ASN A 1 84 ? 5.707 2.77 -3.773 1 98.56 84 ASN A CA 1
ATOM 688 C C . ASN A 1 84 ? 5.715 1.852 -2.553 1 98.56 84 ASN A C 1
ATOM 690 O O . ASN A 1 84 ? 5.672 0.628 -2.691 1 98.56 84 ASN A O 1
ATOM 694 N N . PHE A 1 85 ? 5.824 2.354 -1.353 1 98.5 85 PHE A N 1
ATOM 695 C CA . PHE A 1 85 ? 6.09 1.648 -0.104 1 98.5 85 PHE A CA 1
ATOM 696 C C . PHE A 1 85 ? 5.059 0.551 0.127 1 98.5 85 PHE A C 1
ATOM 698 O O . PHE A 1 85 ? 3.867 0.748 -0.126 1 98.5 85 PHE A O 1
ATOM 705 N N . ASP A 1 86 ? 5.5 -0.638 0.649 1 98.31 86 ASP A N 1
ATOM 706 C CA . ASP A 1 86 ? 4.684 -1.655 1.306 1 98.31 86 ASP A CA 1
ATOM 707 C C . ASP A 1 86 ? 3.711 -2.299 0.32 1 98.31 86 ASP A C 1
ATOM 709 O O . ASP A 1 86 ? 2.557 -2.562 0.662 1 98.31 86 ASP A O 1
ATOM 713 N N . CYS A 1 87 ? 4.152 -2.529 -0.89 1 98.56 87 CYS A N 1
ATOM 714 C CA . CYS A 1 87 ? 3.379 -3.301 -1.855 1 98.56 87 CYS A CA 1
ATOM 715 C C . CYS A 1 87 ? 3.387 -4.785 -1.501 1 98.56 87 CYS A C 1
ATOM 717 O O . CYS A 1 87 ? 4.43 -5.336 -1.147 1 98.56 87 CYS A O 1
ATOM 719 N N . THR A 1 88 ? 2.23 -5.387 -1.511 1 98.88 88 THR A N 1
ATOM 720 C CA . THR A 1 88 ? 2.088 -6.828 -1.329 1 98.88 88 THR A CA 1
ATOM 721 C C . THR A 1 88 ? 1.445 -7.465 -2.557 1 98.88 88 THR A C 1
ATOM 723 O O . THR A 1 88 ? 0.344 -7.082 -2.959 1 98.88 88 THR A O 1
ATOM 726 N N . ILE A 1 89 ? 2.119 -8.414 -3.164 1 98.88 89 ILE A N 1
ATOM 727 C CA . ILE A 1 89 ? 1.59 -9.227 -4.258 1 98.88 89 ILE A CA 1
ATOM 728 C C . ILE A 1 89 ? 1.656 -10.703 -3.885 1 98.88 89 ILE A C 1
ATOM 730 O O . ILE A 1 89 ? 2.732 -11.305 -3.895 1 98.88 89 ILE A O 1
ATOM 734 N N . LEU A 1 90 ? 0.539 -11.258 -3.541 1 98.62 90 LEU A N 1
ATOM 735 C CA . LEU A 1 90 ? 0.457 -12.703 -3.363 1 98.62 90 LEU A CA 1
ATOM 736 C C . LEU A 1 90 ? 0.317 -13.406 -4.707 1 98.62 90 LEU A C 1
ATOM 738 O O . LEU A 1 90 ? -0.797 -13.711 -5.141 1 98.62 90 LEU A O 1
ATOM 742 N N . ASP A 1 91 ? 1.464 -13.656 -5.266 1 98.5 91 ASP A N 1
ATOM 743 C CA . ASP A 1 91 ? 1.526 -14.117 -6.648 1 98.5 91 ASP A CA 1
ATOM 744 C C . ASP A 1 91 ? 1.553 -15.641 -6.719 1 98.5 91 ASP A C 1
ATOM 746 O O . ASP A 1 91 ? 2.41 -16.219 -7.391 1 98.5 91 ASP A O 1
ATOM 750 N N . VAL A 1 92 ? 0.556 -16.234 -6.102 1 97.88 92 VAL A N 1
ATOM 751 C CA . VAL A 1 92 ? 0.349 -17.672 -6.242 1 97.88 92 VAL A CA 1
ATOM 752 C C . VAL A 1 92 ? 0.1 -18.016 -7.711 1 97.88 92 VAL A C 1
ATOM 754 O O . VAL A 1 92 ? 0.688 -18.953 -8.242 1 97.88 92 VAL A O 1
ATOM 757 N N . CYS A 1 93 ? -0.746 -17.344 -8.336 1 97.88 93 CYS A N 1
ATOM 758 C CA . CYS A 1 93 ? -0.937 -17.375 -9.781 1 97.88 93 CYS A CA 1
ATOM 759 C C . CYS A 1 93 ? -0.317 -16.156 -10.453 1 97.88 93 CYS A C 1
ATOM 761 O O . CYS A 1 93 ? 0.178 -15.258 -9.766 1 97.88 93 CYS A O 1
ATOM 763 N N . GLU A 1 94 ? -0.361 -16.203 -11.773 1 98.44 94 GLU A N 1
ATOM 764 C CA . GLU A 1 94 ? 0.34 -15.188 -12.555 1 98.44 94 GLU A CA 1
ATOM 765 C C . GLU A 1 94 ? -0.271 -13.805 -12.336 1 98.44 94 GLU A C 1
ATOM 767 O O . GLU A 1 94 ? -1.495 -13.656 -12.32 1 98.44 94 GLU A O 1
ATOM 772 N N . VAL A 1 95 ? 0.565 -12.859 -12.109 1 98.88 95 VAL A N 1
ATOM 773 C CA . VAL A 1 95 ? 0.238 -11.438 -12.125 1 98.88 95 VAL A CA 1
ATOM 774 C C . VAL A 1 95 ? 1.055 -10.734 -13.203 1 98.88 95 VAL A C 1
ATOM 776 O O . VAL A 1 95 ? 2.287 -10.758 -13.172 1 98.88 95 VAL A O 1
ATOM 779 N N . ARG A 1 96 ? 0.409 -10.07 -14.227 1 98.94 96 ARG A N 1
ATOM 780 C CA . ARG A 1 96 ? 1.11 -9.438 -15.336 1 98.94 96 ARG A CA 1
ATOM 781 C C . ARG A 1 96 ? 0.729 -7.961 -15.445 1 98.94 96 ARG A C 1
ATOM 783 O O . ARG A 1 96 ? -0.455 -7.621 -15.492 1 98.94 96 ARG A O 1
ATOM 790 N N . PHE A 1 97 ? 1.667 -7.176 -15.367 1 98.94 97 PHE A N 1
ATOM 791 C CA . PHE A 1 97 ? 1.516 -5.75 -15.641 1 98.94 97 PHE A CA 1
ATOM 792 C C . PHE A 1 97 ? 2.072 -5.402 -17.016 1 98.94 97 PHE A C 1
ATOM 794 O O . PHE A 1 97 ? 3.166 -5.836 -17.375 1 98.94 97 PHE A O 1
ATOM 801 N N . GLY A 1 98 ? 1.308 -4.574 -17.828 1 98.88 98 GLY A N 1
ATOM 802 C CA . GLY A 1 98 ? 1.87 -3.967 -19.031 1 98.88 98 GLY A CA 1
ATOM 803 C C . GLY A 1 98 ? 2.912 -2.906 -18.719 1 98.88 98 GLY A C 1
ATOM 804 O O . GLY A 1 98 ? 3.574 -2.957 -17.688 1 98.88 98 GLY A O 1
ATOM 805 N N . ASP A 1 99 ? 3.123 -1.999 -19.688 1 98.88 99 ASP A N 1
ATOM 806 C CA . ASP A 1 99 ? 4.125 -0.943 -19.562 1 98.88 99 ASP A CA 1
ATOM 807 C C . ASP A 1 99 ? 3.574 0.251 -18.781 1 98.88 99 ASP A C 1
ATOM 809 O O . ASP A 1 99 ? 2.369 0.51 -18.812 1 98.88 99 ASP A O 1
ATOM 813 N N . ASN A 1 100 ? 4.426 0.978 -18.062 1 98.75 100 ASN A N 1
ATOM 814 C CA . ASN A 1 100 ? 4.121 2.25 -17.406 1 98.75 100 ASN A CA 1
ATOM 815 C C . ASN A 1 100 ? 3.037 2.096 -16.359 1 98.75 100 ASN A C 1
ATOM 817 O O . ASN A 1 100 ? 2.092 2.885 -16.312 1 98.75 100 ASN A O 1
ATOM 821 N N . CYS A 1 101 ? 3.129 1.058 -15.594 1 98.88 101 CYS A N 1
ATOM 822 C CA . CYS A 1 101 ? 2.238 0.866 -14.461 1 98.88 101 CYS A CA 1
ATOM 823 C C . CYS A 1 101 ? 2.859 1.421 -13.18 1 98.88 101 CYS A C 1
ATOM 825 O O . CYS A 1 101 ? 4.059 1.257 -12.945 1 98.88 101 CYS A O 1
ATOM 827 N N . MET A 1 102 ? 2.062 2.117 -12.391 1 98.81 102 MET A N 1
ATOM 828 C CA . MET A 1 102 ? 2.477 2.729 -11.133 1 98.81 102 MET A CA 1
ATOM 829 C C . MET A 1 102 ? 1.552 2.312 -9.992 1 98.81 102 MET A C 1
ATOM 831 O O . MET A 1 102 ? 0.328 2.395 -10.125 1 98.81 102 MET A O 1
ATOM 835 N N . LEU A 1 103 ? 2.139 1.829 -8.922 1 98.88 103 LEU A N 1
ATOM 836 C CA . LEU A 1 103 ? 1.41 1.488 -7.703 1 98.88 103 LEU A CA 1
ATOM 837 C C . LEU A 1 103 ? 1.78 2.434 -6.562 1 98.88 103 LEU A C 1
ATOM 839 O O . LEU A 1 103 ? 2.959 2.582 -6.23 1 98.88 103 LEU A O 1
ATOM 843 N N . ALA A 1 104 ? 0.793 3.113 -5.949 1 98.75 104 ALA A N 1
ATOM 844 C CA . ALA A 1 104 ? 1 3.943 -4.766 1 98.75 104 ALA A CA 1
ATOM 845 C C . ALA A 1 104 ? 1.21 3.082 -3.521 1 98.75 104 ALA A C 1
ATOM 847 O O . ALA A 1 104 ? 1.272 1.854 -3.611 1 98.75 104 ALA A O 1
ATOM 848 N N . PRO A 1 105 ? 1.446 3.73 -2.352 1 98.75 105 PRO A N 1
ATOM 849 C CA . PRO A 1 105 ? 1.819 2.955 -1.165 1 98.75 105 PRO A CA 1
ATOM 850 C C . PRO A 1 105 ? 0.716 2.002 -0.711 1 98.75 105 PRO A C 1
ATOM 852 O O . PRO A 1 105 ? -0.467 2.348 -0.773 1 98.75 105 PRO A O 1
ATOM 855 N N . GLY A 1 106 ? 1.107 0.858 -0.203 1 98.62 106 GLY A N 1
ATOM 856 C CA . GLY A 1 106 ? 0.211 -0.029 0.52 1 98.62 106 GLY A CA 1
ATOM 857 C C . GLY A 1 106 ? -0.702 -0.828 -0.392 1 98.62 106 GLY A C 1
ATOM 858 O O . GLY A 1 106 ? -1.653 -1.46 0.072 1 98.62 106 GLY A O 1
ATOM 859 N N . VAL A 1 107 ? -0.518 -0.855 -1.7 1 98.88 107 VAL A N 1
ATOM 860 C CA . VAL A 1 107 ? -1.357 -1.589 -2.641 1 98.88 107 VAL A CA 1
ATOM 861 C C . VAL A 1 107 ? -1.269 -3.086 -2.354 1 98.88 107 VAL A C 1
ATOM 863 O O . VAL A 1 107 ? -0.183 -3.613 -2.1 1 98.88 107 VAL A O 1
ATOM 866 N N . GLN A 1 108 ? -2.404 -3.711 -2.357 1 98.88 108 GLN A N 1
ATOM 867 C CA . GLN A 1 108 ? -2.564 -5.137 -2.104 1 98.88 108 GLN A CA 1
ATOM 868 C C . GLN A 1 108 ? -3.115 -5.855 -3.33 1 98.88 108 GLN A C 1
ATOM 870 O O . GLN A 1 108 ? -4.188 -5.512 -3.828 1 98.88 108 GLN A O 1
ATOM 875 N N . ILE A 1 109 ? -2.398 -6.922 -3.85 1 98.94 109 ILE A N 1
ATOM 876 C CA . ILE A 1 109 ? -2.812 -7.715 -5 1 98.94 109 ILE A CA 1
ATOM 877 C C . ILE A 1 109 ? -2.826 -9.195 -4.629 1 98.94 109 ILE A C 1
ATOM 879 O O . ILE A 1 109 ? -1.783 -9.773 -4.305 1 98.94 109 ILE A O 1
ATOM 883 N N . TYR A 1 110 ? -3.973 -9.82 -4.727 1 98.62 110 TYR A N 1
ATOM 884 C CA . TYR A 1 110 ? -4.129 -11.195 -4.281 1 98.62 110 TYR A CA 1
ATOM 885 C C . TYR A 1 110 ? -4.59 -12.094 -5.422 1 98.62 110 TYR A C 1
ATOM 887 O O . TYR A 1 110 ? -5.699 -11.938 -5.938 1 98.62 110 TYR A O 1
ATOM 895 N N . THR A 1 111 ? -3.822 -13.023 -5.742 1 98.62 111 THR A N 1
ATOM 896 C CA . THR A 1 111 ? -4.316 -14.062 -6.637 1 98.62 111 THR A CA 1
ATOM 897 C C . THR A 1 111 ? -4.945 -15.203 -5.84 1 98.62 111 THR A C 1
ATOM 899 O O . THR A 1 111 ? -5.816 -15.914 -6.344 1 98.62 111 THR A O 1
ATOM 902 N N . ALA A 1 112 ? -4.402 -15.422 -4.691 1 96.81 112 ALA A N 1
ATOM 903 C CA . ALA A 1 112 ? -4.785 -16.562 -3.863 1 96.81 112 ALA A CA 1
ATOM 904 C C . ALA A 1 112 ? -6.199 -16.391 -3.312 1 96.81 112 ALA A C 1
ATOM 906 O O . ALA A 1 112 ? -6.621 -15.273 -3.01 1 96.81 112 ALA A O 1
ATOM 907 N N . THR A 1 113 ? -6.871 -17.469 -3.199 1 95.56 113 THR A N 1
ATOM 908 C CA . THR A 1 113 ? -8.164 -17.516 -2.529 1 95.56 113 THR A CA 1
ATOM 909 C C . THR A 1 113 ? -8.445 -18.906 -1.979 1 95.56 113 THR A C 1
ATOM 911 O O . THR A 1 113 ? -7.707 -19.859 -2.258 1 95.56 113 THR A O 1
ATOM 914 N N . HIS A 1 114 ? -9.359 -18.984 -1.119 1 95.94 114 HIS A N 1
ATOM 915 C CA . HIS A 1 114 ? -9.703 -20.219 -0.421 1 95.94 114 HIS A CA 1
ATOM 916 C C . HIS A 1 114 ? -11.148 -20.625 -0.695 1 95.94 114 HIS A C 1
ATOM 918 O O . HIS A 1 114 ? -11.984 -19.781 -1.026 1 95.94 114 HIS A O 1
ATOM 924 N N . PRO A 1 115 ? -11.391 -21.922 -0.52 1 93.62 115 PRO A N 1
ATOM 925 C CA . PRO A 1 115 ? -12.789 -22.344 -0.607 1 93.62 115 PRO A CA 1
ATOM 926 C C . PRO A 1 115 ? -13.695 -21.625 0.39 1 93.62 115 PRO A C 1
ATOM 928 O O . PRO A 1 115 ? -13.281 -21.359 1.522 1 93.62 115 PRO A O 1
ATOM 931 N N . LEU A 1 116 ? -14.891 -21.297 -0.033 1 93.12 116 LEU A N 1
ATOM 932 C CA . LEU A 1 116 ? -15.844 -20.641 0.846 1 93.12 116 LEU A CA 1
ATOM 933 C C . LEU A 1 116 ? -16.391 -21.625 1.884 1 93.12 116 LEU A C 1
ATOM 935 O O . LEU A 1 116 ? -16.578 -21.25 3.045 1 93.12 116 LEU A O 1
ATOM 939 N N . HIS A 1 117 ? -16.594 -22.828 1.395 1 96 117 HIS A N 1
ATOM 940 C CA . HIS A 1 117 ? -17.109 -23.828 2.316 1 96 117 HIS A CA 1
ATOM 941 C C . HIS A 1 117 ? -16.078 -24.203 3.369 1 96 117 HIS A C 1
ATOM 943 O O . HIS A 1 117 ? -14.945 -24.562 3.033 1 96 117 HIS A O 1
ATOM 949 N N . PRO A 1 118 ? -16.359 -24.031 4.516 1 96.69 118 PRO A N 1
ATOM 950 C CA . PRO A 1 118 ? -15.367 -24.172 5.582 1 96.69 118 PRO A CA 1
ATOM 951 C C . PRO A 1 118 ? -14.727 -25.562 5.605 1 96.69 118 PRO A C 1
ATOM 953 O O . PRO A 1 118 ? -13.547 -25.703 5.941 1 96.69 118 PRO A O 1
ATOM 956 N N . VAL A 1 119 ? -15.406 -26.656 5.332 1 95.44 119 VAL A N 1
ATOM 957 C CA . VAL A 1 119 ? -14.852 -28.016 5.34 1 95.44 119 VAL A CA 1
ATOM 958 C C . VAL A 1 119 ? -13.742 -28.125 4.293 1 95.44 119 VAL A C 1
ATOM 960 O O . VAL A 1 119 ? -12.656 -28.625 4.582 1 95.44 119 VAL A O 1
ATOM 963 N N . GLU A 1 120 ? -14.125 -27.688 3.145 1 94.25 120 GLU A N 1
ATOM 964 C CA . GLU A 1 120 ? -13.117 -27.688 2.088 1 94.25 120 GLU A CA 1
ATOM 965 C C . GLU A 1 120 ? -11.945 -26.781 2.443 1 94.25 120 GLU A C 1
ATOM 967 O O . GLU A 1 120 ? -10.789 -27.141 2.215 1 94.25 120 GLU A O 1
ATOM 972 N N . ARG A 1 121 ? -12.266 -25.594 2.91 1 95.12 121 ARG A N 1
ATOM 973 C CA . ARG A 1 121 ? -11.234 -24.625 3.277 1 95.12 121 ARG A CA 1
ATOM 974 C C . ARG A 1 121 ? -10.305 -25.203 4.344 1 95.12 121 ARG A C 1
ATOM 976 O O . ARG A 1 121 ? -9.094 -24.984 4.309 1 95.12 121 ARG A O 1
ATOM 983 N N . ASN A 1 122 ? -10.789 -25.953 5.219 1 96.12 122 ASN A N 1
ATOM 984 C CA . ASN A 1 122 ? -10.016 -26.484 6.34 1 96.12 122 ASN A CA 1
ATOM 985 C C . ASN A 1 122 ? -9.133 -27.656 5.91 1 96.12 122 ASN A C 1
ATOM 987 O O . ASN A 1 122 ? -8.312 -28.141 6.691 1 96.12 122 ASN A O 1
ATOM 991 N N . THR A 1 123 ? -9.258 -28.172 4.711 1 93.81 123 THR A N 1
ATOM 992 C CA . THR A 1 123 ? -8.328 -29.188 4.203 1 93.81 123 THR A CA 1
ATOM 993 C C . THR A 1 123 ? -6.938 -28.578 4.012 1 93.81 123 THR A C 1
ATOM 995 O O . THR A 1 123 ? -5.953 -29.312 3.902 1 93.81 123 THR A O 1
ATOM 998 N N . GLY A 1 124 ? -6.965 -27.219 3.906 1 94.69 124 GLY A N 1
ATOM 999 C CA . GLY A 1 124 ? -5.699 -26.547 3.684 1 94.69 124 GLY A CA 1
ATOM 1000 C C . GLY A 1 124 ? -5.402 -26.297 2.215 1 94.69 124 GLY A C 1
ATOM 1001 O O . GLY A 1 124 ? -4.488 -25.547 1.879 1 94.69 124 GLY A O 1
ATOM 1002 N N . LYS A 1 125 ? -6.094 -26.969 1.391 1 95.31 125 LYS A N 1
ATOM 1003 C CA . LYS A 1 125 ? -5.918 -26.734 -0.04 1 95.31 125 LYS A CA 1
ATOM 1004 C C . LYS A 1 125 ? -6.508 -25.391 -0.456 1 95.31 125 LYS A C 1
ATOM 1006 O O . LYS A 1 125 ? -7.484 -24.922 0.137 1 95.31 125 LYS A O 1
ATOM 1011 N N . GLU A 1 126 ? -5.891 -24.812 -1.431 1 95.62 126 GLU A N 1
ATOM 1012 C CA . GLU A 1 126 ? -6.332 -23.516 -1.909 1 95.62 126 GLU A CA 1
ATOM 1013 C C . GLU A 1 126 ? -6.203 -23.406 -3.426 1 95.62 126 GLU A C 1
ATOM 1015 O O . GLU A 1 126 ? -5.781 -24.359 -4.086 1 95.62 126 GLU A O 1
ATOM 1020 N N . TYR A 1 127 ? -6.812 -22.406 -3.979 1 95.06 127 TYR A N 1
ATOM 1021 C CA . TYR A 1 127 ? -6.672 -22.125 -5.402 1 95.06 127 TYR A CA 1
ATOM 1022 C C . TYR A 1 127 ? -6.336 -20.656 -5.629 1 95.06 127 TYR A C 1
ATOM 1024 O O . TYR A 1 127 ? -6.141 -19.891 -4.672 1 95.06 127 TYR A O 1
ATOM 1032 N N . ALA A 1 128 ? -6.109 -20.297 -6.844 1 97.44 128 ALA A N 1
ATOM 1033 C CA . ALA A 1 128 ? -5.695 -18.953 -7.215 1 97.44 128 ALA A CA 1
ATOM 1034 C C . ALA A 1 128 ? -6.176 -18.594 -8.617 1 97.44 128 ALA A C 1
ATOM 1036 O O . ALA A 1 128 ? -6.488 -19.484 -9.414 1 97.44 128 ALA A O 1
ATOM 1037 N N . LYS A 1 129 ? -6.328 -17.375 -8.812 1 97.88 129 LYS A N 1
ATOM 1038 C CA . LYS A 1 129 ? -6.695 -16.875 -10.133 1 97.88 129 LYS A CA 1
ATOM 1039 C C . LYS A 1 129 ? -5.746 -15.766 -10.586 1 97.88 129 LYS A C 1
ATOM 1041 O O . LYS A 1 129 ? -5.344 -14.914 -9.789 1 97.88 129 LYS A O 1
ATOM 1046 N N . PRO A 1 130 ? -5.48 -15.758 -11.891 1 98.62 130 PRO A N 1
ATOM 1047 C CA . PRO A 1 130 ? -4.527 -14.766 -12.391 1 98.62 130 PRO A CA 1
ATOM 1048 C C . PRO A 1 130 ? -5.113 -13.359 -12.438 1 98.62 130 PRO A C 1
ATOM 1050 O O . PRO A 1 130 ? -6.336 -13.195 -12.453 1 98.62 130 PRO A O 1
ATOM 1053 N N . ILE A 1 131 ? -4.223 -12.438 -12.344 1 98.88 131 ILE A N 1
ATOM 1054 C CA . ILE A 1 131 ? -4.586 -11.023 -12.461 1 98.88 131 ILE A CA 1
ATOM 1055 C C . ILE A 1 131 ? -3.758 -10.375 -13.57 1 98.88 131 ILE A C 1
ATOM 1057 O O . ILE A 1 131 ? -2.551 -10.609 -13.672 1 98.88 131 ILE A O 1
ATOM 1061 N N . LYS A 1 132 ? -4.426 -9.562 -14.492 1 98.94 132 LYS A N 1
ATOM 1062 C CA . LYS A 1 132 ? -3.754 -8.883 -15.602 1 98.94 132 LYS A CA 1
ATOM 1063 C C . LYS A 1 132 ? -4.043 -7.387 -15.586 1 98.94 132 LYS A C 1
ATOM 1065 O O . LYS A 1 132 ? -5.195 -6.977 -15.438 1 98.94 132 LYS A O 1
ATOM 1070 N N . PHE A 1 133 ? -3.027 -6.629 -15.641 1 98.94 133 PHE A N 1
ATOM 1071 C CA . PHE A 1 133 ? -3.113 -5.184 -15.828 1 98.94 133 PHE A CA 1
ATOM 1072 C C . PHE A 1 133 ? -2.598 -4.785 -17.203 1 98.94 133 PHE A C 1
ATOM 1074 O O . PHE A 1 133 ? -1.511 -5.203 -17.609 1 98.94 133 PHE A O 1
ATOM 1081 N N . GLY A 1 134 ? -3.371 -3.977 -17.969 1 98.88 134 GLY A N 1
ATOM 1082 C CA . GLY A 1 134 ? -2.896 -3.414 -19.219 1 98.88 134 GLY A CA 1
ATOM 1083 C C . GLY A 1 134 ? -1.784 -2.398 -19.031 1 98.88 134 GLY A C 1
ATOM 1084 O O . GLY A 1 134 ? -1.062 -2.436 -18.031 1 98.88 134 GLY A O 1
ATOM 1085 N N . ASN A 1 135 ? -1.587 -1.517 -20.062 1 98.88 135 ASN A N 1
ATOM 1086 C CA . ASN A 1 135 ? -0.586 -0.455 -20.031 1 98.88 135 ASN A CA 1
ATOM 1087 C C . ASN A 1 135 ? -1.123 0.807 -19.375 1 98.88 135 ASN A C 1
ATOM 1089 O O . ASN A 1 135 ? -2.326 1.069 -19.406 1 98.88 135 ASN A O 1
ATOM 1093 N N . ASN A 1 136 ? -0.224 1.563 -18.734 1 98.75 136 ASN A N 1
ATOM 1094 C CA . ASN A 1 136 ? -0.54 2.875 -18.188 1 98.75 136 ASN A CA 1
ATOM 1095 C C . ASN A 1 136 ? -1.595 2.779 -17.094 1 98.75 136 ASN A C 1
ATOM 1097 O O . ASN A 1 136 ? -2.545 3.562 -17.062 1 98.75 136 ASN A O 1
ATOM 1101 N N . VAL A 1 137 ? -1.478 1.798 -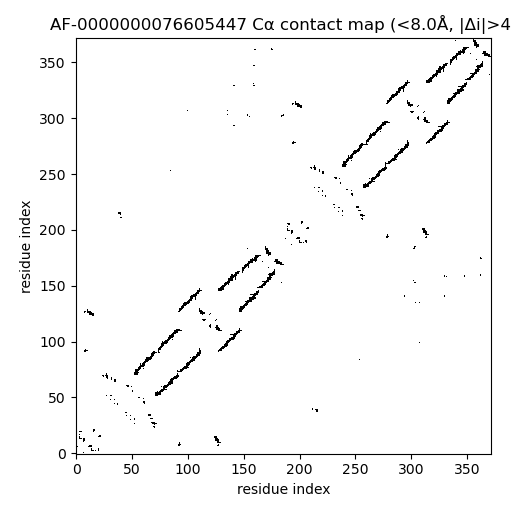16.281 1 98.94 137 VAL A N 1
ATOM 1102 C CA . VAL A 1 137 ? -2.373 1.642 -15.141 1 98.94 137 VAL A CA 1
ATOM 1103 C C . VAL A 1 137 ? -1.757 2.297 -13.906 1 98.94 137 VAL A C 1
ATOM 1105 O O . VAL A 1 137 ? -0.588 2.062 -13.594 1 98.94 137 VAL A O 1
ATOM 1108 N N . TRP A 1 138 ? -2.473 3.17 -13.273 1 98.88 138 TRP A N 1
ATOM 1109 C CA . TRP A 1 138 ? -2.1 3.785 -12 1 98.88 138 TRP A CA 1
ATOM 1110 C C . TRP A 1 138 ? -3.016 3.311 -10.875 1 98.88 138 TRP A C 1
ATOM 1112 O O . TRP A 1 138 ? -4.227 3.537 -10.914 1 98.88 138 TRP A O 1
ATOM 1122 N N . ILE A 1 139 ? -2.451 2.619 -9.859 1 98.94 139 ILE A N 1
ATOM 1123 C CA . ILE A 1 139 ? -3.205 2.094 -8.727 1 98.94 139 ILE A CA 1
ATOM 1124 C C . ILE A 1 139 ? -2.939 2.947 -7.488 1 98.94 139 ILE A C 1
ATOM 1126 O O . ILE A 1 139 ? -1.816 2.98 -6.98 1 98.94 139 ILE A O 1
ATOM 1130 N N . GLY A 1 140 ? -3.975 3.605 -6.973 1 98.69 140 GLY A N 1
ATOM 1131 C CA . GLY A 1 140 ? -3.869 4.488 -5.82 1 98.69 140 GLY A CA 1
ATOM 1132 C C . GLY A 1 140 ? -3.566 3.748 -4.527 1 98.69 140 GLY A C 1
ATOM 1133 O O . GLY A 1 140 ? -3.723 2.527 -4.457 1 98.69 140 GLY A O 1
ATOM 1134 N N . GLY A 1 141 ? -3.148 4.531 -3.541 1 98.5 141 GLY A N 1
ATOM 1135 C CA . GLY A 1 141 ? -2.672 3.963 -2.291 1 98.5 141 GLY A CA 1
ATOM 1136 C C . GLY A 1 141 ? -3.727 3.146 -1.567 1 98.5 141 GLY A C 1
ATOM 1137 O O . GLY A 1 141 ? -4.902 3.52 -1.55 1 98.5 141 GLY A O 1
ATOM 1138 N N . ASN A 1 142 ? -3.293 2.047 -0.936 1 98.5 142 ASN A N 1
ATOM 1139 C CA . ASN A 1 142 ? -4.094 1.144 -0.115 1 98.5 142 ASN A CA 1
ATOM 1140 C C . ASN A 1 142 ? -5.238 0.526 -0.912 1 98.5 142 ASN A C 1
ATOM 1142 O O . ASN A 1 142 ? -6.23 0.08 -0.335 1 98.5 142 ASN A O 1
ATOM 1146 N N . ALA A 1 143 ? -5.207 0.552 -2.205 1 98.88 143 ALA A N 1
ATOM 1147 C CA . ALA A 1 143 ? -6.191 -0.177 -3.002 1 98.88 143 ALA A CA 1
ATOM 1148 C C . ALA A 1 143 ? -5.961 -1.684 -2.912 1 98.88 143 ALA A C 1
ATOM 1150 O O . ALA A 1 143 ? -4.836 -2.133 -2.691 1 98.88 143 ALA A O 1
ATOM 1151 N N . VAL A 1 144 ? -7.008 -2.436 -3.104 1 98.88 144 VAL A N 1
ATOM 1152 C CA . VAL A 1 144 ? -6.988 -3.895 -3.045 1 98.88 144 VAL A CA 1
ATOM 1153 C C . VAL A 1 144 ? -7.523 -4.473 -4.355 1 98.88 144 VAL A C 1
ATOM 1155 O O . VAL A 1 144 ? -8.609 -4.105 -4.801 1 98.88 144 VAL A O 1
ATOM 1158 N N . ILE A 1 145 ? -6.758 -5.359 -5.012 1 98.94 145 ILE A N 1
ATOM 1159 C CA . ILE A 1 145 ? -7.16 -6.07 -6.223 1 98.94 145 ILE A CA 1
ATOM 1160 C C . ILE A 1 145 ? -7.406 -7.539 -5.898 1 98.94 145 ILE A C 1
ATOM 1162 O O . ILE A 1 145 ? -6.492 -8.25 -5.477 1 98.94 145 ILE A O 1
ATOM 1166 N N . ASN A 1 146 ? -8.594 -8.023 -6.105 1 98.81 146 ASN A N 1
ATOM 1167 C CA . ASN A 1 146 ? -8.969 -9.391 -5.773 1 98.81 146 ASN A CA 1
ATOM 1168 C C . ASN A 1 146 ? -8.602 -10.367 -6.891 1 98.81 146 ASN A C 1
ATOM 1170 O O . ASN A 1 146 ? -8.234 -9.945 -7.988 1 98.81 146 ASN A O 1
ATOM 1174 N N . PRO A 1 147 ? -8.711 -11.633 -6.609 1 98.56 147 PRO A N 1
ATOM 1175 C CA . PRO A 1 147 ? -8.266 -12.656 -7.562 1 98.56 147 PRO A CA 1
ATOM 1176 C C . PRO A 1 147 ? -9.055 -12.625 -8.867 1 98.56 147 PRO A C 1
ATOM 1178 O O . PRO A 1 147 ? -10.273 -12.398 -8.852 1 98.56 147 PRO A O 1
ATOM 1181 N N . GLY A 1 148 ? -8.336 -12.836 -10.023 1 98.5 148 GLY A N 1
ATOM 1182 C CA . GLY A 1 148 ? -8.992 -13.102 -11.297 1 98.5 148 GLY A CA 1
ATOM 1183 C C . GLY A 1 148 ? -9.359 -11.836 -12.047 1 98.5 148 GLY A C 1
ATOM 1184 O O . GLY A 1 148 ? -10.117 -11.875 -13.016 1 98.5 148 GLY A O 1
ATOM 1185 N N . ILE A 1 149 ? -8.914 -10.719 -11.633 1 98.81 149 ILE A N 1
ATOM 1186 C CA . ILE A 1 149 ? -9.289 -9.422 -12.188 1 98.81 149 ILE A CA 1
ATOM 1187 C C . ILE A 1 149 ? -8.453 -9.125 -13.43 1 98.81 149 ILE A C 1
ATOM 1189 O O . ILE A 1 149 ? -7.242 -9.367 -13.445 1 98.81 149 ILE A O 1
ATOM 1193 N N . THR A 1 150 ? -9.094 -8.641 -14.445 1 98.94 150 THR A N 1
ATOM 1194 C CA . THR A 1 150 ? -8.422 -8.047 -15.594 1 98.94 150 THR A CA 1
ATOM 1195 C C . THR A 1 150 ? -8.672 -6.543 -15.648 1 98.94 150 THR A C 1
ATOM 1197 O O . THR A 1 150 ? -9.82 -6.098 -15.609 1 98.94 150 THR A O 1
ATOM 1200 N N . VAL A 1 151 ? -7.645 -5.797 -15.68 1 98.94 151 VAL A N 1
ATOM 1201 C CA . VAL A 1 151 ? -7.699 -4.344 -15.781 1 98.94 151 VAL A CA 1
ATOM 1202 C C . VAL A 1 151 ? -7.207 -3.904 -17.156 1 98.94 151 VAL A C 1
ATOM 1204 O O . VAL A 1 151 ? -6.129 -4.312 -17.594 1 98.94 151 VAL A O 1
ATOM 1207 N N . GLY A 1 152 ? -7.953 -3.082 -17.828 1 98.88 152 GLY A N 1
ATOM 1208 C CA . GLY A 1 152 ? -7.605 -2.6 -19.156 1 98.88 152 GLY A CA 1
ATOM 1209 C C . GLY A 1 152 ? -6.504 -1.558 -19.141 1 98.88 152 GLY A C 1
ATOM 1210 O O . GLY A 1 152 ? -5.875 -1.326 -18.109 1 98.88 152 GLY A O 1
ATOM 1211 N N . ASP A 1 153 ? -6.281 -0.914 -20.375 1 98.81 153 ASP A N 1
ATOM 1212 C CA . ASP A 1 153 ? -5.277 0.129 -20.547 1 98.81 153 ASP A CA 1
ATOM 1213 C C . ASP A 1 153 ? -5.785 1.473 -20.031 1 98.81 153 ASP A C 1
ATOM 1215 O O . ASP A 1 153 ? -6.988 1.743 -20.062 1 98.81 153 ASP A O 1
ATOM 1219 N N . ASN A 1 154 ? -4.859 2.266 -19.516 1 98.81 154 ASN A N 1
ATOM 1220 C CA . ASN A 1 154 ? -5.137 3.65 -19.156 1 98.81 154 ASN A CA 1
ATOM 1221 C C . ASN A 1 154 ? -6.145 3.742 -18.016 1 98.81 154 ASN A C 1
ATOM 1223 O O . ASN A 1 154 ? -7.027 4.602 -18.031 1 98.81 154 ASN A O 1
ATOM 1227 N N . VAL A 1 155 ? -6.051 2.885 -17.109 1 98.88 155 VAL A N 1
ATOM 1228 C CA . VAL A 1 155 ? -6.98 2.832 -15.992 1 98.88 155 VAL A CA 1
ATOM 1229 C C . VAL A 1 155 ? -6.336 3.463 -14.758 1 98.88 155 VAL A C 1
ATOM 1231 O O . VAL A 1 155 ? -5.141 3.277 -14.508 1 98.88 155 VAL A O 1
ATOM 1234 N N . VAL A 1 156 ? -7.094 4.23 -14.031 1 98.88 156 VAL A N 1
ATOM 1235 C CA . VAL A 1 156 ? -6.727 4.707 -12.703 1 98.88 156 VAL A CA 1
ATOM 1236 C C . VAL A 1 156 ? -7.641 4.078 -11.656 1 98.88 156 VAL A C 1
ATOM 1238 O O . VAL A 1 156 ? -8.867 4.18 -11.758 1 98.88 156 VAL A O 1
ATOM 1241 N N . ILE A 1 157 ? -7.113 3.379 -10.734 1 98.94 157 ILE A N 1
ATOM 1242 C CA . ILE A 1 157 ? -7.812 2.85 -9.562 1 98.94 157 ILE A CA 1
ATOM 1243 C C . ILE A 1 157 ? -7.57 3.76 -8.359 1 98.94 157 ILE A C 1
ATOM 1245 O O . ILE A 1 157 ? -6.434 3.898 -7.898 1 98.94 157 ILE A O 1
ATOM 1249 N N . ALA A 1 158 ? -8.594 4.375 -7.824 1 98.75 158 ALA A N 1
ATOM 1250 C CA . ALA A 1 158 ? -8.477 5.387 -6.777 1 98.75 158 ALA A CA 1
ATOM 1251 C C . ALA A 1 158 ? -7.988 4.77 -5.469 1 98.75 158 ALA A C 1
ATOM 1253 O O . ALA A 1 158 ? -8.109 3.559 -5.266 1 98.75 158 ALA A O 1
ATOM 1254 N N . SER A 1 159 ? -7.418 5.633 -4.66 1 98.56 159 SER A N 1
ATOM 1255 C CA . SER A 1 159 ? -6.934 5.191 -3.357 1 98.56 159 SER A CA 1
ATOM 1256 C C . SER A 1 159 ? -8.039 4.504 -2.562 1 98.56 159 SER A C 1
ATOM 1258 O O . SER A 1 159 ? -9.195 4.918 -2.615 1 98.56 159 SER A O 1
ATOM 1260 N N . GLY A 1 160 ? -7.648 3.402 -1.852 1 98.62 160 GLY A N 1
ATOM 1261 C CA . GLY A 1 160 ? -8.555 2.695 -0.963 1 98.62 160 GLY A CA 1
ATOM 1262 C C . GLY A 1 160 ? -9.594 1.876 -1.704 1 98.62 160 GLY A C 1
ATOM 1263 O O . GLY A 1 160 ? -10.43 1.213 -1.083 1 98.62 160 GLY A O 1
ATOM 1264 N N . ALA A 1 161 ? -9.617 1.903 -2.982 1 98.81 161 ALA A N 1
ATOM 1265 C CA . ALA A 1 161 ? -10.602 1.148 -3.748 1 98.81 161 ALA A CA 1
ATOM 1266 C C . ALA A 1 161 ? -10.422 -0.353 -3.545 1 98.81 161 ALA A C 1
ATOM 1268 O O . ALA A 1 161 ? -9.305 -0.833 -3.373 1 98.81 161 ALA A O 1
ATOM 1269 N N . VAL A 1 162 ? -11.5 -1.071 -3.594 1 98.88 162 VAL A N 1
ATOM 1270 C CA . VAL A 1 162 ? -11.492 -2.529 -3.572 1 98.88 162 VAL A CA 1
ATOM 1271 C C . VAL A 1 162 ? -12.086 -3.068 -4.871 1 98.88 162 VAL A C 1
ATOM 1273 O O . VAL A 1 162 ? -13.297 -2.988 -5.086 1 98.88 162 VAL A O 1
ATOM 1276 N N . VAL A 1 163 ? -11.266 -3.654 -5.719 1 98.94 163 VAL A N 1
ATOM 1277 C CA . VAL A 1 163 ? -11.664 -4.098 -7.051 1 98.94 163 VAL A CA 1
ATOM 1278 C C . VAL A 1 163 ? -12.125 -5.555 -6.996 1 98.94 163 VAL A C 1
ATOM 1280 O O . VAL A 1 163 ? -11.352 -6.445 -6.645 1 98.94 163 VAL A O 1
ATOM 1283 N N . THR A 1 164 ? -13.344 -5.77 -7.441 1 98.5 164 THR A N 1
ATOM 1284 C CA . THR A 1 164 ? -13.93 -7.105 -7.367 1 98.5 164 THR A CA 1
ATOM 1285 C C . THR A 1 164 ? -14.422 -7.559 -8.742 1 98.5 164 THR A C 1
ATOM 1287 O O . THR A 1 164 ? -14.836 -8.703 -8.906 1 98.5 164 THR A O 1
ATOM 1290 N N . LYS A 1 165 ? -14.359 -6.695 -9.703 1 98.62 165 LYS A N 1
ATOM 1291 C CA . LYS A 1 165 ? -14.742 -7.012 -11.078 1 98.62 165 LYS A CA 1
ATOM 1292 C C . LYS A 1 165 ? -13.742 -6.418 -12.07 1 98.62 165 LYS A C 1
ATOM 1294 O O . LYS A 1 165 ? -13.008 -5.484 -11.742 1 98.62 165 LYS A O 1
ATOM 1299 N N . ASP A 1 166 ? -13.805 -6.926 -13.266 1 98.88 166 ASP A N 1
ATOM 1300 C CA . ASP A 1 166 ? -12.914 -6.449 -14.32 1 98.88 166 ASP A CA 1
ATOM 1301 C C . ASP A 1 166 ? -13.156 -4.973 -14.617 1 98.88 166 ASP A C 1
ATOM 1303 O O . ASP A 1 166 ? -14.266 -4.469 -14.438 1 98.88 166 ASP A O 1
ATOM 1307 N N . ILE A 1 167 ? -12.164 -4.301 -15.07 1 98.94 167 ILE A N 1
ATOM 1308 C CA . ILE A 1 167 ? -12.203 -2.871 -15.367 1 98.94 167 ILE A CA 1
ATOM 1309 C C . ILE A 1 167 ? -11.852 -2.639 -16.828 1 98.94 167 ILE A C 1
ATOM 1311 O O . ILE A 1 167 ? -10.773 -3.041 -17.281 1 98.94 167 ILE A O 1
ATOM 1315 N N . PRO A 1 168 ? -12.695 -2.033 -17.625 1 98.81 168 PRO A N 1
ATOM 1316 C CA . PRO A 1 168 ? -12.383 -1.743 -19.031 1 98.81 168 PRO A CA 1
ATOM 1317 C C . PRO A 1 168 ? -11.359 -0.617 -19.188 1 98.81 168 PRO A C 1
ATOM 1319 O O . PRO A 1 168 ? -10.945 -0.011 -18.188 1 98.81 168 PRO A O 1
ATOM 1322 N N . ASP A 1 169 ? -10.992 -0.342 -20.422 1 98.69 169 ASP A N 1
ATOM 1323 C CA . ASP A 1 169 ? -10.008 0.692 -20.75 1 98.69 169 ASP A CA 1
ATOM 1324 C C . ASP A 1 169 ? -10.555 2.082 -20.422 1 98.69 169 ASP A C 1
ATOM 1326 O O . ASP A 1 169 ? -11.766 2.307 -20.453 1 98.69 169 ASP A O 1
ATOM 1330 N N . ASN A 1 170 ? -9.641 2.977 -20.094 1 98.69 170 ASN A N 1
ATOM 1331 C CA . ASN A 1 170 ? -9.867 4.418 -20.125 1 98.69 170 ASN A CA 1
ATOM 1332 C C . ASN A 1 170 ? -10.906 4.848 -19.094 1 98.69 170 ASN A C 1
ATOM 1334 O O . ASN A 1 170 ? -11.805 5.629 -19.406 1 98.69 170 ASN A O 1
ATOM 1338 N N . VAL A 1 171 ? -10.758 4.336 -17.859 1 98.75 171 VAL A N 1
ATOM 1339 C CA . VAL A 1 171 ? -11.695 4.734 -16.828 1 98.75 171 VAL A CA 1
ATOM 1340 C C . VAL A 1 171 ? -10.945 4.961 -15.516 1 98.75 171 VAL A C 1
ATOM 1342 O O . VAL A 1 171 ? -9.797 4.527 -15.367 1 98.75 171 VAL A O 1
ATOM 1345 N N . VAL A 1 172 ? -11.508 5.684 -14.672 1 98.69 172 VAL A N 1
ATOM 1346 C CA . VAL A 1 172 ? -11.164 5.77 -13.258 1 98.69 172 VAL A CA 1
ATOM 1347 C C . VAL A 1 172 ? -12.195 5 -12.422 1 98.69 172 VAL A C 1
ATOM 1349 O O . VAL A 1 172 ? -13.398 5.168 -12.609 1 98.69 172 VAL A O 1
ATOM 1352 N N . VAL A 1 173 ? -11.75 4.141 -11.516 1 98.88 173 VAL A N 1
ATOM 1353 C CA . VAL A 1 173 ? -12.656 3.438 -10.617 1 98.88 173 VAL A CA 1
ATOM 1354 C C . VAL A 1 173 ? -12.312 3.775 -9.172 1 98.88 173 VAL A C 1
ATOM 1356 O O . VAL A 1 173 ? -11.156 4.062 -8.852 1 98.88 173 VAL A O 1
ATOM 1359 N N . GLY A 1 174 ? -13.242 3.814 -8.289 1 98.5 174 GLY A N 1
ATOM 1360 C CA . GLY A 1 174 ? -13.07 4.055 -6.867 1 98.5 174 GLY A CA 1
ATOM 1361 C C . GLY A 1 174 ? -14.195 3.482 -6.023 1 98.5 174 GLY A C 1
ATOM 1362 O O . GLY A 1 174 ? -15.234 3.084 -6.555 1 98.5 174 GLY A O 1
ATOM 1363 N N . GLY A 1 175 ? -13.875 3.389 -4.688 1 98.06 175 GLY A N 1
ATOM 1364 C CA . GLY A 1 175 ? -14.883 2.908 -3.752 1 98.06 175 GLY A CA 1
ATOM 1365 C C . GLY A 1 175 ? -14.688 1.457 -3.355 1 98.06 175 GLY A C 1
ATOM 1366 O O . GLY A 1 175 ? -13.727 0.813 -3.795 1 98.06 175 GLY A O 1
ATOM 1367 N N . ASN A 1 176 ? -15.594 0.909 -2.475 1 97.62 176 ASN A N 1
ATOM 1368 C CA . ASN A 1 176 ? -15.641 -0.455 -1.959 1 97.62 176 ASN A CA 1
ATOM 1369 C C . ASN A 1 176 ? -17.062 -0.988 -1.899 1 97.62 176 ASN A C 1
ATOM 1371 O O . ASN A 1 176 ? -17.812 -0.665 -0.976 1 97.62 176 ASN A O 1
ATOM 1375 N N . PRO A 1 177 ? -17.406 -1.816 -2.861 1 98.06 177 PRO A N 1
ATOM 1376 C CA . PRO A 1 177 ? -16.625 -2.266 -4.02 1 98.06 177 PRO A CA 1
ATOM 1377 C C . PRO A 1 177 ? -16.406 -1.16 -5.051 1 98.06 177 PRO A C 1
ATOM 1379 O O . PRO A 1 177 ? -17.188 -0.199 -5.102 1 98.06 177 PRO A O 1
ATOM 1382 N N . ALA A 1 178 ? -15.414 -1.285 -5.816 1 98.56 178 ALA A N 1
ATOM 1383 C CA . ALA A 1 178 ? -15.039 -0.269 -6.797 1 98.56 178 ALA A CA 1
ATOM 1384 C C . ALA A 1 178 ? -16.062 -0.193 -7.926 1 98.56 178 ALA A C 1
ATOM 1386 O O . ALA A 1 178 ? -16.547 -1.222 -8.398 1 98.56 178 ALA A O 1
ATOM 1387 N N . LYS A 1 179 ? -16.328 0.989 -8.336 1 98.38 179 LYS A N 1
ATOM 1388 C CA . LYS A 1 179 ? -17.172 1.306 -9.477 1 98.38 179 LYS A CA 1
ATOM 1389 C C . LYS A 1 179 ? -16.547 2.365 -10.367 1 98.38 179 LYS A C 1
ATOM 1391 O O . LYS A 1 179 ? -15.672 3.119 -9.922 1 98.38 179 LYS A O 1
ATOM 1396 N N . ILE A 1 180 ? -16.969 2.34 -11.625 1 98.5 180 ILE A N 1
ATOM 1397 C CA . ILE A 1 180 ? -16.484 3.383 -12.523 1 98.5 180 ILE A CA 1
ATOM 1398 C C . ILE A 1 180 ? -16.984 4.746 -12.055 1 98.5 180 ILE A C 1
ATOM 1400 O O . ILE A 1 180 ? -18.188 4.934 -11.867 1 98.5 180 ILE A O 1
ATOM 1404 N N . ILE A 1 181 ? -16.125 5.75 -11.945 1 97.69 181 ILE A N 1
ATOM 1405 C CA . ILE A 1 181 ? -16.562 7.055 -11.445 1 97.69 181 ILE A CA 1
ATOM 1406 C C . ILE A 1 181 ? -16.203 8.133 -12.469 1 97.69 181 ILE A C 1
ATOM 1408 O O . ILE A 1 181 ? -16.672 9.266 -12.375 1 97.69 181 ILE A O 1
ATOM 1412 N N . LYS A 1 182 ? -15.336 7.895 -13.43 1 97.62 182 LYS A N 1
ATOM 1413 C CA . LYS A 1 182 ? -14.953 8.867 -14.445 1 97.62 182 LYS A CA 1
ATOM 1414 C C . LYS A 1 182 ? -14.438 8.164 -15.703 1 97.62 182 LYS A C 1
ATOM 1416 O O . LYS A 1 182 ? -13.789 7.121 -15.617 1 97.62 182 LYS A O 1
ATOM 1421 N N . GLN A 1 183 ? -14.75 8.672 -16.891 1 97.38 183 GLN A N 1
ATOM 1422 C CA . GLN A 1 183 ? -14.133 8.258 -18.141 1 97.38 183 GLN A CA 1
ATOM 1423 C C . GLN A 1 183 ? -12.922 9.117 -18.484 1 97.38 183 GLN A C 1
ATOM 1425 O O . GLN A 1 183 ? -12.945 10.336 -18.297 1 97.38 183 GLN A O 1
ATOM 1430 N N . ILE A 1 184 ? -11.922 8.523 -18.875 1 97 184 ILE A N 1
ATOM 1431 C CA . ILE A 1 184 ? -10.742 9.25 -19.328 1 97 184 ILE A CA 1
ATOM 1432 C C . ILE A 1 184 ? -10.82 9.453 -20.844 1 97 184 ILE A C 1
ATOM 1434 O O . ILE A 1 184 ? -10.883 8.484 -21.594 1 97 184 ILE A O 1
ATOM 1438 N N . GLU A 1 185 ? -10.766 10.641 -21.25 1 94.25 185 GLU A N 1
ATOM 1439 C CA . GLU A 1 185 ? -10.773 10.969 -22.672 1 94.25 185 GLU A CA 1
ATOM 1440 C C . GLU A 1 185 ? -9.375 10.891 -23.25 1 94.25 185 GLU A C 1
ATOM 1442 O O . GLU A 1 185 ? -8.516 11.711 -22.922 1 94.25 185 GLU A O 1
ATOM 1447 N N . ILE A 1 186 ? -9.109 9.844 -24.156 1 89.75 186 ILE A N 1
ATOM 1448 C CA . ILE A 1 186 ? -7.785 9.633 -24.734 1 89.75 186 ILE A CA 1
ATOM 1449 C C . ILE A 1 186 ? -7.695 10.312 -26.094 1 89.75 186 ILE A C 1
ATOM 1451 O O . ILE A 1 186 ? -8.695 10.414 -26.812 1 89.75 186 ILE A O 1
ATOM 1455 N N . MET B 1 1 ? 13.57 31.516 -13.281 1 79.94 1 MET B N 1
ATOM 1456 C CA . MET B 1 1 ? 12.766 30.312 -13.523 1 79.94 1 MET B CA 1
ATOM 1457 C C . MET B 1 1 ? 12.656 29.469 -12.258 1 79.94 1 MET B C 1
ATOM 1459 O O . MET B 1 1 ? 13.602 29.391 -11.477 1 79.94 1 MET B O 1
ATOM 1463 N N . LYS B 1 2 ? 11.469 29.078 -11.852 1 92.94 2 LYS B N 1
ATOM 1464 C CA . LYS B 1 2 ? 11.289 28.328 -10.617 1 92.94 2 LYS B CA 1
ATOM 1465 C C . LYS B 1 2 ? 12.055 27 -10.664 1 92.94 2 LYS B C 1
ATOM 1467 O O . LYS B 1 2 ? 12.07 26.328 -11.695 1 92.94 2 LYS B O 1
ATOM 1472 N N . SER B 1 3 ? 12.844 26.781 -9.633 1 96.56 3 SER B N 1
ATOM 1473 C CA . SER B 1 3 ? 13.445 25.453 -9.508 1 96.56 3 SER B CA 1
ATOM 1474 C C . SER B 1 3 ? 12.375 24.375 -9.422 1 96.56 3 SER B C 1
ATOM 1476 O O . SER B 1 3 ? 11.195 24.656 -9.203 1 96.56 3 SER B O 1
ATOM 1478 N N . GLU B 1 4 ? 12.75 23.172 -9.688 1 96.88 4 GLU B N 1
ATOM 1479 C CA . GLU B 1 4 ? 11.797 22.078 -9.57 1 96.88 4 GLU B CA 1
ATOM 1480 C C . GLU B 1 4 ? 11.234 21.984 -8.156 1 96.88 4 GLU B C 1
ATOM 1482 O O . GLU B 1 4 ? 10.062 21.656 -7.969 1 96.88 4 GLU B O 1
ATOM 1487 N N . LYS B 1 5 ? 12.039 22.219 -7.176 1 96.5 5 LYS B N 1
ATOM 1488 C CA . LYS B 1 5 ? 11.57 22.219 -5.793 1 96.5 5 LYS B CA 1
ATOM 1489 C C . LYS B 1 5 ? 10.516 23.297 -5.574 1 96.5 5 LYS B C 1
ATOM 1491 O O . LYS B 1 5 ? 9.508 23.062 -4.895 1 96.5 5 LYS B O 1
ATOM 1496 N N . GLU B 1 6 ? 10.758 24.484 -6.047 1 96.81 6 GLU B N 1
ATOM 1497 C CA . GLU B 1 6 ? 9.789 25.562 -5.922 1 96.81 6 GLU B CA 1
ATOM 1498 C C . GLU B 1 6 ? 8.469 25.203 -6.598 1 96.81 6 GLU B C 1
ATOM 1500 O O . GLU B 1 6 ? 7.395 25.484 -6.062 1 96.81 6 GLU B O 1
ATOM 1505 N N . LYS B 1 7 ? 8.578 24.656 -7.816 1 96.69 7 LYS B N 1
ATOM 1506 C CA . LYS B 1 7 ? 7.379 24.188 -8.492 1 96.69 7 LYS B CA 1
ATOM 1507 C C . LYS B 1 7 ? 6.629 23.156 -7.645 1 96.69 7 LYS B C 1
ATOM 1509 O O . LYS B 1 7 ? 5.41 23.25 -7.484 1 96.69 7 LYS B O 1
ATOM 1514 N N . MET B 1 8 ? 7.355 22.156 -7.145 1 96 8 MET B N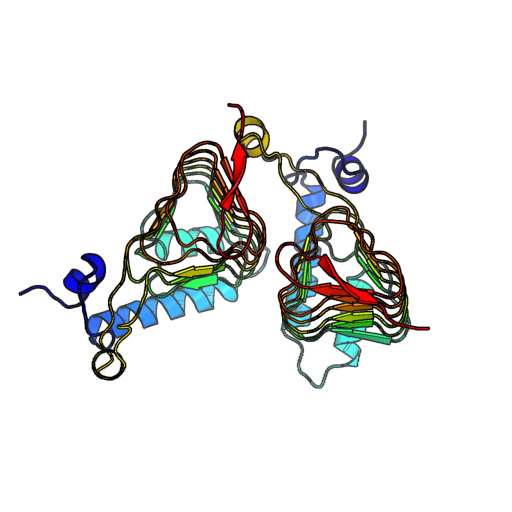 1
ATOM 1515 C CA . MET B 1 8 ? 6.816 21.094 -6.301 1 96 8 MET B CA 1
ATOM 1516 C C . MET B 1 8 ? 6.027 21.672 -5.129 1 96 8 MET B C 1
ATOM 1518 O O . MET B 1 8 ? 4.863 21.328 -4.93 1 96 8 MET B O 1
ATOM 1522 N N . LEU B 1 9 ? 6.57 22.625 -4.43 1 95.38 9 LEU B N 1
ATOM 1523 C CA . LEU B 1 9 ? 5.984 23.172 -3.215 1 95.38 9 LEU B CA 1
ATOM 1524 C C . LEU B 1 9 ? 4.801 24.078 -3.549 1 95.38 9 LEU B C 1
ATOM 1526 O O . LEU B 1 9 ? 3.9 24.266 -2.727 1 95.38 9 LEU B O 1
ATOM 1530 N N . ALA B 1 10 ? 4.758 24.641 -4.742 1 95.5 10 ALA B N 1
ATOM 1531 C CA . ALA B 1 10 ? 3.678 25.516 -5.188 1 95.5 10 ALA B CA 1
ATOM 1532 C C . ALA B 1 10 ? 2.516 24.703 -5.758 1 95.5 10 ALA B C 1
ATOM 1534 O O . ALA B 1 10 ? 1.485 25.281 -6.133 1 95.5 10 ALA B O 1
ATOM 1535 N N . GLY B 1 11 ? 2.705 23.391 -5.855 1 94.25 11 GLY B N 1
ATOM 1536 C CA . GLY B 1 11 ? 1.66 22.531 -6.391 1 94.25 11 GLY B CA 1
ATOM 1537 C C . GLY B 1 11 ? 1.648 22.484 -7.906 1 94.25 11 GLY B C 1
ATOM 1538 O O . GLY B 1 11 ? 0.683 22 -8.508 1 94.25 11 GLY B O 1
ATOM 1539 N N . GLU B 1 12 ? 2.676 23.062 -8.523 1 95.62 12 GLU B N 1
ATOM 1540 C CA . GLU B 1 12 ? 2.832 23 -9.977 1 95.62 12 GLU B CA 1
ATOM 1541 C C . GLU B 1 12 ? 3.477 21.688 -10.414 1 95.62 12 GLU B C 1
ATOM 1543 O O . GLU B 1 12 ? 4.113 21 -9.609 1 95.62 12 GLU B O 1
ATOM 1548 N N . MET B 1 13 ? 3.303 21.406 -11.742 1 95.69 13 MET B N 1
ATOM 1549 C CA . MET B 1 13 ? 3.98 20.219 -12.281 1 95.69 13 MET B CA 1
ATOM 1550 C C . MET B 1 13 ? 5.496 20.359 -12.156 1 95.69 13 MET B C 1
ATOM 1552 O O . MET B 1 13 ? 6.047 21.438 -12.414 1 95.69 13 MET B O 1
ATOM 1556 N N . TYR B 1 14 ? 6.172 19.375 -11.727 1 96.75 14 TYR B N 1
ATOM 1557 C CA . TYR B 1 14 ? 7.617 19.391 -11.523 1 96.75 14 TYR B CA 1
ATOM 1558 C C . TYR B 1 14 ? 8.234 18.047 -11.914 1 96.75 14 TYR B C 1
ATOM 1560 O O . TYR B 1 14 ? 7.516 17.062 -12.125 1 96.75 14 TYR B O 1
ATOM 1568 N N . ASP B 1 15 ? 9.508 17.984 -12.086 1 96.5 15 ASP B N 1
ATOM 1569 C CA . ASP B 1 15 ? 10.258 16.766 -12.391 1 96.5 15 ASP B CA 1
ATOM 1570 C C . ASP B 1 15 ? 10.828 16.141 -11.117 1 96.5 15 ASP B C 1
ATOM 1572 O O . ASP B 1 15 ? 11.789 16.656 -10.539 1 96.5 15 ASP B O 1
ATOM 1576 N N . PRO B 1 16 ? 10.211 15 -10.75 1 96.19 16 PRO B N 1
ATOM 1577 C CA . PRO B 1 16 ? 10.688 14.375 -9.508 1 96.19 16 PRO B CA 1
ATOM 1578 C C . PRO B 1 16 ? 12.094 13.797 -9.641 1 96.19 16 PRO B C 1
ATOM 1580 O O . PRO B 1 16 ? 12.711 13.438 -8.633 1 96.19 16 PRO B O 1
ATOM 1583 N N . ALA B 1 17 ? 12.664 13.734 -10.828 1 95.5 17 ALA B N 1
ATOM 1584 C CA . ALA B 1 17 ? 14 13.18 -11.055 1 95.5 17 ALA B CA 1
ATOM 1585 C C . ALA B 1 17 ? 15.07 14.266 -10.953 1 95.5 17 ALA B C 1
ATOM 1587 O O . ALA B 1 17 ? 16.25 14 -11.188 1 95.5 17 ALA B O 1
ATOM 1588 N N . ASP B 1 18 ? 14.641 15.523 -10.586 1 96.88 18 ASP B N 1
ATOM 1589 C CA . ASP B 1 18 ? 15.594 16.594 -10.32 1 96.88 18 ASP B CA 1
ATOM 1590 C C . ASP B 1 18 ? 16.641 16.156 -9.305 1 96.88 18 ASP B C 1
ATOM 1592 O O . ASP B 1 18 ? 16.312 15.609 -8.25 1 96.88 18 ASP B O 1
ATOM 1596 N N . PRO B 1 19 ? 17.922 16.312 -9.641 1 97 19 PRO B N 1
ATOM 1597 C CA . PRO B 1 19 ? 19 15.789 -8.789 1 97 19 PRO B CA 1
ATOM 1598 C C . PRO B 1 19 ? 18.906 16.297 -7.348 1 97 19 PRO B C 1
ATOM 1600 O O . PRO B 1 19 ? 19.234 15.562 -6.41 1 97 19 PRO B O 1
ATOM 1603 N N . ILE B 1 20 ? 18.562 17.531 -7.164 1 97.62 20 ILE B N 1
ATOM 1604 C CA . ILE B 1 20 ? 18.422 18.094 -5.82 1 97.62 20 ILE B CA 1
ATOM 1605 C C . ILE B 1 20 ? 17.312 17.359 -5.074 1 97.62 20 ILE B C 1
ATOM 1607 O O . ILE B 1 20 ? 17.469 16.984 -3.908 1 97.62 20 ILE B O 1
ATOM 1611 N N . LEU B 1 21 ? 16.188 17.203 -5.746 1 97.62 21 LEU B N 1
ATOM 1612 C CA . LEU B 1 21 ? 15.047 16.516 -5.137 1 97.62 21 LEU B CA 1
ATOM 1613 C C . LEU B 1 21 ? 15.383 15.055 -4.855 1 97.62 21 LEU B C 1
ATOM 1615 O O . LEU B 1 21 ? 14.984 14.516 -3.822 1 97.62 21 LEU B O 1
ATOM 1619 N N . LEU B 1 22 ? 16.109 14.406 -5.738 1 97.5 22 LEU B N 1
ATOM 1620 C CA . LEU B 1 22 ? 16.547 13.031 -5.523 1 97.5 22 LEU B CA 1
ATOM 1621 C C . LEU B 1 22 ? 17.406 12.922 -4.27 1 97.5 22 LEU B C 1
ATOM 1623 O O . LEU B 1 22 ? 17.219 12.008 -3.461 1 97.5 22 LEU B O 1
ATOM 1627 N N . LYS B 1 23 ? 18.328 13.805 -4.145 1 97.81 23 LYS B N 1
ATOM 1628 C CA . LYS B 1 23 ? 19.234 13.797 -2.994 1 97.81 23 LYS B CA 1
ATOM 1629 C C . LYS B 1 23 ? 18.453 14.039 -1.697 1 97.81 23 LYS B C 1
ATOM 1631 O O . LYS B 1 23 ? 18.75 13.414 -0.674 1 97.81 23 LYS B O 1
ATOM 1636 N N . GLU B 1 24 ? 17.516 14.938 -1.726 1 98.19 24 GLU B N 1
ATOM 1637 C CA . GLU B 1 24 ? 16.766 15.266 -0.524 1 98.19 24 GLU B CA 1
ATOM 1638 C C . GLU B 1 24 ? 15.867 14.102 -0.106 1 98.19 24 GLU B C 1
ATOM 1640 O O . GLU B 1 24 ? 15.703 13.836 1.087 1 98.19 24 GLU B O 1
ATOM 1645 N N . ARG B 1 25 ? 15.273 13.367 -1.07 1 98.19 25 ARG B N 1
ATOM 1646 C CA . ARG B 1 25 ? 14.508 12.172 -0.748 1 98.19 25 ARG B CA 1
ATOM 1647 C C . ARG B 1 25 ? 15.414 11.086 -0.173 1 98.19 25 ARG B C 1
ATOM 1649 O O . ARG B 1 25 ? 15.023 10.367 0.75 1 98.19 25 ARG B O 1
ATOM 1656 N N . GLU B 1 26 ? 16.594 10.969 -0.727 1 97.81 26 GLU B N 1
ATOM 1657 C CA . GLU B 1 26 ? 17.562 9.984 -0.225 1 97.81 26 GLU B CA 1
ATOM 1658 C C . GLU B 1 26 ? 17.922 10.266 1.229 1 97.81 26 GLU B C 1
ATOM 1660 O O . GLU B 1 26 ? 18.047 9.344 2.037 1 97.81 26 GLU B O 1
ATOM 1665 N N . GLU B 1 27 ? 18.141 11.539 1.556 1 97.81 27 GLU B N 1
ATOM 1666 C CA . GLU B 1 27 ? 18.453 11.93 2.926 1 97.81 27 GLU B CA 1
ATOM 1667 C C . GLU B 1 27 ? 17.312 11.594 3.877 1 97.81 27 GLU B C 1
ATOM 1669 O O . GLU B 1 27 ? 17.547 11.109 4.988 1 97.81 27 GLU B O 1
ATOM 1674 N N . ALA B 1 28 ? 16.141 11.859 3.42 1 98.25 28 ALA B N 1
ATOM 1675 C CA . ALA B 1 28 ? 14.977 11.508 4.238 1 98.25 28 ALA B CA 1
ATOM 1676 C C . ALA B 1 28 ? 14.906 10 4.457 1 98.25 28 ALA B C 1
ATOM 1678 O O . ALA B 1 28 ? 14.633 9.539 5.57 1 98.25 28 ALA B O 1
ATOM 1679 N N . ARG B 1 29 ? 15.156 9.273 3.393 1 98.06 29 ARG B N 1
ATOM 1680 C CA . ARG B 1 29 ? 15.133 7.816 3.5 1 98.06 29 ARG B CA 1
ATOM 1681 C C . ARG B 1 29 ? 16.156 7.32 4.508 1 98.06 29 ARG B C 1
ATOM 1683 O O . ARG B 1 29 ? 15.914 6.363 5.238 1 98.06 29 ARG B O 1
ATOM 1690 N N . ARG B 1 30 ? 17.312 7.883 4.516 1 98.06 30 ARG B N 1
ATOM 1691 C CA . ARG B 1 30 ? 18.344 7.52 5.469 1 98.06 30 ARG B CA 1
ATOM 1692 C C . ARG B 1 30 ? 17.875 7.738 6.902 1 98.06 30 ARG B C 1
ATOM 1694 O O . ARG B 1 30 ? 18.016 6.848 7.75 1 98.06 30 ARG B O 1
ATOM 1701 N N . LYS B 1 31 ? 17.312 8.891 7.219 1 98.5 31 LYS B N 1
ATOM 1702 C CA . LYS B 1 31 ? 16.844 9.203 8.562 1 98.5 31 LYS B CA 1
ATOM 1703 C C . LYS B 1 31 ? 15.711 8.266 8.977 1 98.5 31 LYS B C 1
ATOM 1705 O O . LYS B 1 31 ? 15.648 7.816 10.117 1 98.5 31 LYS B O 1
ATOM 1710 N N . VAL B 1 32 ? 14.82 7.98 8.008 1 98.5 32 VAL B N 1
ATOM 1711 C CA . VAL B 1 32 ? 13.688 7.102 8.258 1 98.5 32 VAL B CA 1
ATOM 1712 C C . VAL B 1 32 ? 14.18 5.691 8.562 1 98.5 32 VAL B C 1
ATOM 1714 O O . VAL B 1 32 ? 13.688 5.035 9.484 1 98.5 32 VAL B O 1
ATOM 1717 N N . ARG B 1 33 ? 15.164 5.25 7.777 1 97.81 33 ARG B N 1
ATOM 1718 C CA . ARG B 1 33 ? 15.734 3.932 8.031 1 97.81 33 ARG B CA 1
ATOM 1719 C C . ARG B 1 33 ? 16.312 3.854 9.438 1 97.81 33 ARG B C 1
ATOM 1721 O O . ARG B 1 33 ? 16.094 2.881 10.164 1 97.81 33 ARG B O 1
ATOM 1728 N N . ILE B 1 34 ? 17.094 4.762 9.82 1 98.25 34 ILE B N 1
ATOM 1729 C CA . ILE B 1 34 ? 17.719 4.801 11.141 1 98.25 34 ILE B CA 1
ATOM 1730 C C . ILE B 1 34 ? 16.641 4.82 12.219 1 98.25 34 ILE B C 1
ATOM 1732 O O . ILE B 1 34 ? 16.719 4.082 13.211 1 98.25 34 ILE 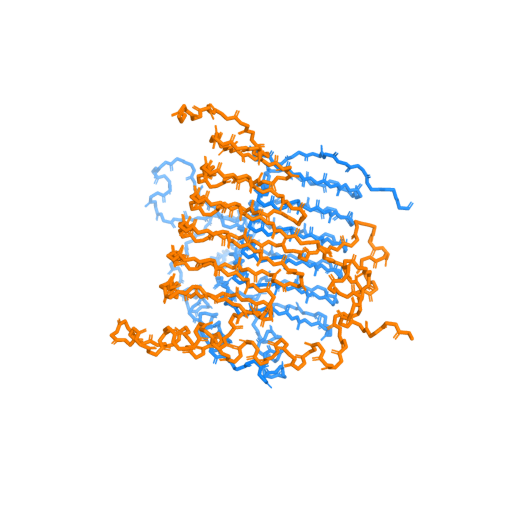B O 1
ATOM 1736 N N . TYR B 1 35 ? 15.625 5.641 12.039 1 98.75 35 TYR B N 1
ATOM 1737 C CA . TYR B 1 35 ? 14.516 5.707 12.984 1 98.75 35 TYR B CA 1
ATOM 1738 C C . TYR B 1 35 ? 13.844 4.348 13.141 1 98.75 35 TYR B C 1
ATOM 1740 O O . TYR B 1 35 ? 13.609 3.889 14.258 1 98.75 35 TYR B O 1
ATOM 1748 N N . ASN B 1 36 ? 13.586 3.715 12.016 1 98.31 36 ASN B N 1
ATOM 1749 C CA . ASN B 1 36 ? 12.852 2.453 12.008 1 98.31 36 ASN B CA 1
ATOM 1750 C C . ASN B 1 36 ? 13.672 1.326 12.633 1 98.31 36 ASN B C 1
ATOM 1752 O O . ASN B 1 36 ? 13.125 0.284 13 1 98.31 36 ASN B O 1
ATOM 1756 N N . GLN B 1 37 ? 14.883 1.515 12.797 1 97.44 37 GLN B N 1
ATOM 1757 C CA . GLN B 1 37 ? 15.758 0.49 13.359 1 97.44 37 GLN B CA 1
ATOM 1758 C C . GLN B 1 37 ? 16.047 0.751 14.836 1 97.44 37 GLN B C 1
ATOM 1760 O O . GLN B 1 37 ? 16.781 -0.006 15.477 1 97.44 37 GLN B O 1
ATOM 1765 N N . THR B 1 38 ? 15.547 1.842 15.453 1 97.88 38 THR B N 1
ATOM 1766 C CA . THR B 1 38 ? 15.742 2.135 16.875 1 97.88 38 THR B CA 1
ATOM 1767 C C . THR B 1 38 ? 15.102 1.058 17.734 1 97.88 38 THR B C 1
ATOM 1769 O O . THR B 1 38 ? 14.172 0.378 17.312 1 97.88 38 THR B O 1
ATOM 1772 N N . LEU B 1 39 ? 15.555 0.934 18.969 1 97.56 39 LEU B N 1
ATOM 1773 C CA . LEU B 1 39 ? 14.953 0.064 19.969 1 97.56 39 LEU B CA 1
ATOM 1774 C C . LEU B 1 39 ? 13.844 0.785 20.719 1 97.56 39 LEU B C 1
ATOM 1776 O O . LEU B 1 39 ? 13.852 2.014 20.828 1 97.56 39 LEU B O 1
ATOM 1780 N N . GLU B 1 40 ? 12.984 0.023 21.266 1 95.38 40 GLU B N 1
ATOM 1781 C CA . GLU B 1 40 ? 11.852 0.554 22.016 1 95.38 40 GLU B CA 1
ATOM 1782 C C . GLU B 1 40 ? 12.312 1.324 23.25 1 95.38 40 GLU B C 1
ATOM 1784 O O . GLU B 1 40 ? 11.57 2.148 23.781 1 95.38 40 GLU B O 1
ATOM 1789 N N . THR B 1 41 ? 13.547 1.2 23.656 1 97.56 41 THR B N 1
ATOM 1790 C CA . THR B 1 41 ? 14.078 1.86 24.844 1 97.56 41 THR B CA 1
ATOM 1791 C C . THR B 1 41 ? 14.781 3.16 24.469 1 97.56 41 THR B C 1
ATOM 1793 O O . THR B 1 41 ? 15.297 3.865 25.344 1 97.56 41 THR B O 1
ATOM 1796 N N . GLU B 1 42 ? 14.773 3.49 23.172 1 98.12 42 GLU B N 1
ATOM 1797 C CA . GLU B 1 42 ? 15.516 4.664 22.719 1 98.12 42 GLU B CA 1
ATOM 1798 C C . GLU B 1 42 ? 14.57 5.824 22.406 1 98.12 42 GLU B C 1
ATOM 1800 O O . GLU B 1 42 ? 14.656 6.438 21.344 1 98.12 42 GLU B O 1
ATOM 1805 N N . ALA B 1 43 ? 13.781 6.188 23.391 1 96.62 43 ALA B N 1
ATOM 1806 C CA . ALA B 1 43 ? 12.773 7.227 23.219 1 96.62 43 ALA B CA 1
ATOM 1807 C C . ALA B 1 43 ? 13.422 8.57 22.891 1 96.62 43 ALA B C 1
ATOM 1809 O O . ALA B 1 43 ? 12.93 9.312 22.031 1 96.62 43 ALA B O 1
ATOM 1810 N N . GLU B 1 44 ? 14.492 8.938 23.516 1 97.75 44 GLU B N 1
ATOM 1811 C CA . GLU B 1 44 ? 15.164 10.211 23.281 1 97.75 44 GLU B CA 1
ATOM 1812 C C . GLU B 1 44 ? 15.742 10.273 21.859 1 97.75 44 GLU B C 1
ATOM 1814 O O . GLU B 1 44 ? 15.633 11.297 21.188 1 97.75 44 GLU B O 1
ATOM 1819 N N . LYS B 1 45 ? 16.344 9.156 21.469 1 98.19 45 LYS B N 1
ATOM 1820 C CA . LYS B 1 45 ? 16.875 9.07 20.109 1 98.19 45 LYS B CA 1
ATOM 1821 C C . LYS B 1 45 ? 15.773 9.211 19.078 1 98.19 45 LYS B C 1
ATOM 1823 O O . LYS B 1 45 ? 15.938 9.906 18.078 1 98.19 45 LYS B O 1
ATOM 1828 N N . ARG B 1 46 ? 14.68 8.625 19.328 1 98.38 46 ARG B N 1
ATOM 1829 C CA . ARG B 1 46 ? 13.531 8.711 18.438 1 98.38 46 ARG B CA 1
ATOM 1830 C C . ARG B 1 46 ? 13.039 10.148 18.312 1 98.38 46 ARG B C 1
ATOM 1832 O O . ARG B 1 46 ? 12.82 10.648 17.203 1 98.38 46 ARG B O 1
ATOM 1839 N N . THR B 1 47 ? 12.906 10.789 19.406 1 98.44 47 THR B N 1
ATOM 1840 C CA . THR B 1 47 ? 12.453 12.18 19.406 1 98.44 47 THR B CA 1
ATOM 1841 C C . THR B 1 47 ? 13.438 13.062 18.641 1 98.44 47 THR B C 1
ATOM 1843 O O . THR B 1 47 ? 13.031 13.914 17.844 1 98.44 47 THR B O 1
ATOM 1846 N N . GLN B 1 48 ? 14.695 12.867 18.875 1 98.5 48 GLN B N 1
ATOM 1847 C CA . GLN B 1 48 ? 15.719 13.664 18.203 1 98.5 48 GLN B CA 1
ATOM 1848 C C . GLN B 1 48 ? 15.664 13.477 16.688 1 98.5 48 GLN B C 1
ATOM 1850 O O . GLN B 1 48 ? 15.719 14.445 15.938 1 98.5 48 GLN B O 1
ATOM 1855 N N . ILE B 1 49 ? 15.562 12.258 16.25 1 98.75 49 ILE B N 1
ATOM 1856 C CA . ILE B 1 49 ? 15.516 11.977 14.812 1 98.75 49 ILE B CA 1
ATOM 1857 C C . ILE B 1 49 ? 14.273 12.609 14.203 1 98.75 49 ILE B C 1
ATOM 1859 O O . ILE B 1 49 ? 14.328 13.188 13.109 1 98.75 49 ILE B O 1
ATOM 1863 N N . LEU B 1 50 ? 13.094 12.508 14.898 1 98.75 50 LEU B N 1
ATOM 1864 C CA . LEU B 1 50 ? 11.859 13.109 14.398 1 98.75 50 LEU B CA 1
ATOM 1865 C C . LEU B 1 50 ? 12.016 14.625 14.25 1 98.75 50 LEU B C 1
ATOM 1867 O O . LEU B 1 50 ? 11.562 15.203 13.258 1 98.75 50 LEU B O 1
ATOM 1871 N N . LYS B 1 51 ? 12.648 15.289 15.203 1 98.75 51 LYS B N 1
ATOM 1872 C CA . LYS B 1 51 ? 12.82 16.734 15.164 1 98.75 51 LYS B CA 1
ATOM 1873 C C . LYS B 1 51 ? 13.797 17.141 14.062 1 98.75 51 LYS B C 1
ATOM 1875 O O . LYS B 1 51 ? 13.711 18.25 13.531 1 98.75 51 LYS B O 1
ATOM 1880 N N . GLU B 1 52 ? 14.719 16.234 13.75 1 98.69 52 GLU B N 1
ATOM 1881 C CA . GLU B 1 52 ? 15.641 16.5 12.648 1 98.69 52 GLU B CA 1
ATOM 1882 C C . GLU B 1 52 ? 14.977 16.234 11.297 1 98.69 52 GLU B C 1
ATOM 1884 O O . GLU B 1 52 ? 15.297 16.891 10.305 1 98.69 52 GLU B O 1
ATOM 1889 N N . LEU B 1 53 ? 14.133 15.336 11.273 1 98.69 53 LEU B N 1
ATOM 1890 C CA . LEU B 1 53 ? 13.5 14.867 10.047 1 98.69 53 LEU B CA 1
ATOM 1891 C C . LEU B 1 53 ? 12.375 15.797 9.617 1 98.69 53 LEU B C 1
ATOM 1893 O O . LEU B 1 53 ? 12.273 16.172 8.445 1 98.69 53 LEU B O 1
ATOM 1897 N N . LEU B 1 54 ? 11.508 16.172 10.586 1 98.88 54 LEU B N 1
ATOM 1898 C CA . LEU B 1 54 ? 10.297 16.922 10.281 1 98.88 54 LEU B CA 1
ATOM 1899 C C . LEU B 1 54 ? 10.602 18.422 10.195 1 98.88 54 LEU B C 1
ATOM 1901 O O . LEU B 1 54 ? 11.602 18.891 10.75 1 98.88 54 LEU B O 1
ATOM 1905 N N . GLY B 1 55 ? 9.711 19.125 9.461 1 98.81 55 GLY B N 1
ATOM 1906 C CA . GLY B 1 55 ? 9.891 20.562 9.297 1 98.81 55 GLY B CA 1
ATOM 1907 C C . GLY B 1 55 ? 9.758 21.328 10.594 1 98.81 55 GLY B C 1
ATOM 1908 O O . GLY B 1 55 ? 10.508 22.281 10.828 1 98.81 55 GLY B O 1
ATOM 1909 N N . SER B 1 56 ? 8.75 20.969 11.391 1 98.81 56 SER B N 1
ATOM 1910 C CA . SER B 1 56 ? 8.586 21.516 12.727 1 98.81 56 SER B CA 1
ATOM 1911 C C . SER B 1 56 ? 7.758 20.594 13.609 1 98.81 56 SER B C 1
ATOM 1913 O O . SER B 1 56 ? 6.914 19.844 13.109 1 98.81 56 SER B O 1
ATOM 1915 N N . THR B 1 57 ? 8.031 20.625 14.867 1 98.62 57 THR B N 1
ATOM 1916 C CA . THR B 1 57 ? 7.273 19.859 15.852 1 98.62 57 THR B CA 1
ATOM 1917 C C . THR B 1 57 ? 7.008 20.688 17.094 1 98.62 57 THR B C 1
ATOM 1919 O O . THR B 1 57 ? 7.656 21.719 17.312 1 98.62 57 THR B O 1
ATOM 1922 N N . GLY B 1 58 ? 6.02 20.297 17.859 1 98 58 GLY B N 1
ATOM 1923 C CA . GLY B 1 58 ? 5.938 20.781 19.219 1 98 58 GLY B CA 1
ATOM 1924 C C . GLY B 1 58 ? 6.973 20.141 20.141 1 98 58 GLY B C 1
ATOM 1925 O O . GLY B 1 58 ? 7.977 19.609 19.672 1 98 58 GLY B O 1
ATOM 1926 N N . GLU B 1 59 ? 6.684 20.25 21.422 1 97.88 59 GLU B N 1
ATOM 1927 C CA . GLU B 1 59 ? 7.578 19.641 22.406 1 97.88 59 GLU B CA 1
ATOM 1928 C C . GLU B 1 59 ? 7.406 18.125 22.453 1 97.88 59 GLU B C 1
ATOM 1930 O O . GLU B 1 59 ? 8.391 17.391 22.438 1 97.88 59 GLU B O 1
ATOM 1935 N N . ASN B 1 60 ? 6.262 17.734 22.484 1 98.25 60 ASN B N 1
ATOM 1936 C CA . ASN B 1 60 ? 5.949 16.312 22.562 1 98.25 60 ASN B CA 1
ATOM 1937 C C . ASN B 1 60 ? 5.543 15.75 21.203 1 98.25 60 ASN B C 1
ATOM 1939 O O . ASN B 1 60 ? 4.496 16.109 20.672 1 98.25 60 ASN B O 1
ATOM 1943 N N . VAL B 1 61 ? 6.285 14.891 20.688 1 98.56 61 VAL B N 1
ATOM 1944 C CA . VAL B 1 61 ? 6.047 14.242 19.406 1 98.56 61 VAL B CA 1
ATOM 1945 C C . VAL B 1 61 ? 6.457 12.773 19.484 1 98.56 61 VAL B C 1
ATOM 1947 O O . VAL B 1 61 ? 7.543 12.453 19.969 1 98.56 61 VAL B O 1
ATOM 1950 N N . TYR B 1 62 ? 5.574 11.93 19.016 1 98.5 62 TYR B N 1
ATOM 1951 C CA . TYR B 1 62 ? 5.844 10.5 19.078 1 98.5 62 TYR B CA 1
ATOM 1952 C C . TYR B 1 62 ? 5.238 9.773 17.875 1 98.5 62 TYR B C 1
ATOM 1954 O O . TYR B 1 62 ? 4.07 9.992 17.547 1 98.5 62 TYR B O 1
ATOM 1962 N N . MET B 1 63 ? 5.988 8.938 17.281 1 98.69 63 MET B N 1
ATOM 1963 C CA . MET B 1 63 ? 5.531 8.047 16.219 1 98.69 63 MET B CA 1
ATOM 1964 C C . MET B 1 63 ? 6.09 6.641 16.406 1 98.69 63 MET B C 1
ATOM 1966 O O . MET B 1 63 ? 7.293 6.465 16.609 1 98.69 63 MET B O 1
ATOM 1970 N N . GLU B 1 64 ? 5.242 5.629 16.297 1 98.56 64 GLU B N 1
ATOM 1971 C CA . GLU B 1 64 ? 5.699 4.242 16.312 1 98.56 64 GLU B CA 1
ATOM 1972 C C . GLU B 1 64 ? 6.312 3.85 14.969 1 98.56 64 GLU B C 1
ATOM 1974 O O . GLU B 1 64 ? 5.785 4.195 13.914 1 98.56 64 GLU B O 1
ATOM 1979 N N . PRO B 1 65 ? 7.422 3.221 15.086 1 97.88 65 PRO B N 1
ATOM 1980 C CA . PRO B 1 65 ? 7.914 2.662 13.828 1 97.88 65 PRO B CA 1
ATOM 1981 C C . PRO B 1 65 ? 6.98 1.604 13.242 1 97.88 65 PRO B C 1
ATOM 1983 O O . PRO B 1 65 ? 6.254 0.941 13.992 1 97.88 65 PRO B O 1
ATOM 1986 N N . ASN B 1 66 ? 7.074 1.272 11.992 1 97.69 66 ASN B N 1
ATOM 1987 C CA . ASN B 1 66 ? 7.836 1.996 10.984 1 97.69 66 ASN B CA 1
ATOM 1988 C C . ASN B 1 66 ? 7.121 3.271 10.547 1 97.69 66 ASN B C 1
ATOM 1990 O O . ASN B 1 66 ? 5.895 3.361 10.633 1 97.69 66 ASN B O 1
ATOM 1994 N N . ILE B 1 67 ? 7.805 4.309 10.164 1 98.56 67 ILE B N 1
ATOM 1995 C CA . ILE B 1 67 ? 7.305 5.527 9.539 1 98.56 67 ILE B CA 1
ATOM 1996 C C . ILE B 1 67 ? 7.805 5.609 8.102 1 98.56 67 ILE B C 1
ATOM 1998 O O . ILE B 1 67 ? 8.781 4.949 7.734 1 98.56 67 ILE B O 1
ATOM 2002 N N . ARG B 1 68 ? 7.145 6.328 7.215 1 98.56 68 ARG B N 1
ATOM 2003 C CA . ARG B 1 68 ? 7.551 6.566 5.836 1 98.56 68 ARG B CA 1
ATOM 2004 C C . ARG B 1 68 ? 7.262 8.008 5.422 1 98.56 68 ARG B C 1
ATOM 2006 O O . ARG B 1 68 ? 6.148 8.5 5.621 1 98.56 68 ARG B O 1
ATOM 2013 N N . PHE B 1 69 ? 8.188 8.68 4.824 1 98.62 69 PHE B N 1
ATOM 2014 C CA . PHE B 1 69 ? 8.094 10.031 4.285 1 98.62 69 PHE B CA 1
ATOM 2015 C C . PHE B 1 69 ? 8.797 10.125 2.936 1 98.62 69 PHE B C 1
ATOM 2017 O O . PHE B 1 69 ? 9.766 9.406 2.686 1 98.62 69 PHE B O 1
ATOM 2024 N N . ASP B 1 70 ? 8.391 11.039 2.1 1 98.31 70 ASP B N 1
ATOM 2025 C CA . ASP B 1 70 ? 9.188 11.398 0.93 1 98.31 70 ASP B CA 1
ATOM 2026 C C . ASP B 1 70 ? 10.352 12.312 1.315 1 98.31 70 ASP B C 1
ATOM 2028 O O . ASP B 1 70 ? 11.492 12.07 0.926 1 98.31 70 ASP B O 1
ATOM 2032 N N . TYR B 1 71 ? 10.008 13.367 2.102 1 98.5 71 TYR B N 1
ATOM 2033 C CA . TYR B 1 71 ? 11.023 14.375 2.396 1 98.5 71 TYR B CA 1
ATOM 2034 C C . TYR B 1 71 ? 11.148 14.594 3.898 1 98.5 71 TYR B C 1
ATOM 2036 O O . TYR B 1 71 ? 12.211 14.992 4.383 1 98.5 71 TYR B O 1
ATOM 2044 N N . GLY B 1 72 ? 10.07 14.406 4.609 1 98.62 72 GLY B N 1
ATOM 2045 C CA . GLY B 1 72 ? 10.062 14.664 6.043 1 98.62 72 GLY B CA 1
ATOM 2046 C C . GLY B 1 72 ? 9.914 16.141 6.387 1 98.62 72 GLY B C 1
ATOM 2047 O O . GLY B 1 72 ? 9.016 16.516 7.137 1 98.62 72 GLY B O 1
ATOM 2048 N N . TYR B 1 73 ? 10.68 17 5.809 1 98.5 73 TYR B N 1
ATOM 2049 C CA . TYR B 1 73 ? 10.766 18.391 6.23 1 98.5 73 TYR B CA 1
ATOM 2050 C C . TYR B 1 73 ? 9.547 19.188 5.766 1 98.5 73 TYR B C 1
ATOM 2052 O O . TYR B 1 73 ? 9.32 20.312 6.207 1 98.5 73 TYR B O 1
ATOM 2060 N N . ASN B 1 74 ? 8.711 18.625 4.93 1 98.69 74 ASN B N 1
ATOM 2061 C CA . ASN B 1 74 ? 7.473 19.297 4.551 1 98.69 74 ASN B CA 1
ATOM 2062 C C . ASN B 1 74 ? 6.332 18.953 5.504 1 98.69 74 ASN B C 1
ATOM 2064 O O . ASN B 1 74 ? 5.215 19.453 5.348 1 98.69 74 ASN B O 1
ATOM 2068 N N . THR B 1 75 ? 6.566 18.156 6.473 1 98.88 75 THR B N 1
ATOM 2069 C CA . THR B 1 75 ? 5.578 17.812 7.484 1 98.88 75 THR B CA 1
ATOM 2070 C C . THR B 1 75 ? 5.805 18.594 8.766 1 98.88 75 THR B C 1
ATOM 2072 O O . THR B 1 75 ? 6.91 18.609 9.312 1 98.88 75 THR B O 1
ATOM 2075 N N . HIS B 1 76 ? 4.762 19.312 9.172 1 98.94 76 HIS B N 1
ATOM 2076 C CA . HIS B 1 76 ? 4.75 20.141 10.383 1 98.94 76 HIS B CA 1
ATOM 2077 C C . HIS B 1 76 ? 3.676 19.656 11.359 1 98.94 76 HIS B C 1
ATOM 2079 O O . HIS B 1 76 ? 2.498 19.578 11 1 98.94 76 HIS B O 1
ATOM 2085 N N . VAL B 1 77 ? 4.105 19.359 12.617 1 98.88 77 VAL B N 1
ATOM 2086 C CA . VAL B 1 77 ? 3.137 18.859 13.578 1 98.88 77 VAL B CA 1
ATOM 2087 C C . VAL B 1 77 ? 3.145 19.734 14.828 1 98.88 77 VAL B C 1
ATOM 2089 O O . VAL B 1 77 ? 4.199 20.203 15.258 1 98.88 77 VAL B O 1
ATOM 2092 N N . GLY B 1 78 ? 1.951 20 15.367 1 98.81 78 GLY B N 1
ATOM 2093 C CA . GLY B 1 78 ? 1.815 20.797 16.578 1 98.81 78 GLY B CA 1
ATOM 2094 C C . GLY B 1 78 ? 2.162 20.031 17.844 1 98.81 78 GLY B C 1
ATOM 2095 O O . GLY B 1 78 ? 2.85 19 17.781 1 98.81 78 GLY B O 1
ATOM 2096 N N . GLU B 1 79 ? 1.653 20.531 18.969 1 98.81 79 GLU B N 1
ATOM 2097 C CA . GLU B 1 79 ? 1.925 19.938 20.281 1 98.81 79 GLU B CA 1
ATOM 2098 C C . GLU B 1 79 ? 1.171 18.625 20.453 1 98.81 79 GLU B C 1
ATOM 2100 O O . GLU B 1 79 ? 0.011 18.516 20.062 1 98.81 79 GLU B O 1
ATOM 2105 N N . ASN B 1 80 ? 1.874 17.625 21.062 1 98.81 80 ASN B N 1
ATOM 2106 C CA . ASN B 1 80 ? 1.272 16.344 21.422 1 98.81 80 ASN B CA 1
ATOM 2107 C C . ASN B 1 80 ? 0.795 15.586 20.188 1 98.81 80 ASN B C 1
ATOM 2109 O O . ASN B 1 80 ? -0.337 15.094 20.156 1 98.81 80 ASN B O 1
ATOM 2113 N N . PHE B 1 81 ? 1.635 15.5 19.312 1 98.88 81 PHE B N 1
ATOM 2114 C CA . PHE B 1 81 ? 1.378 14.711 18.125 1 98.88 81 PHE B CA 1
ATOM 2115 C C . PHE B 1 81 ? 1.764 13.258 18.344 1 98.88 81 PHE B C 1
ATOM 2117 O O . PHE B 1 81 ? 2.855 12.969 18.828 1 98.88 81 PHE B O 1
ATOM 2124 N N . PHE B 1 82 ? 0.835 12.383 17.922 1 98.88 82 PHE B N 1
ATOM 2125 C CA . PHE B 1 82 ? 1.057 10.953 18.094 1 98.88 82 PHE B CA 1
ATOM 2126 C C . PHE B 1 82 ? 0.638 10.188 16.844 1 98.88 82 PHE B C 1
ATOM 2128 O O . PHE B 1 82 ? -0.455 10.398 16.312 1 98.88 82 PHE B O 1
ATOM 2135 N N . ALA B 1 83 ? 1.469 9.359 16.375 1 98.88 83 ALA B N 1
ATOM 2136 C CA . ALA B 1 83 ? 1.124 8.422 15.312 1 98.88 83 ALA B CA 1
ATOM 2137 C C . ALA B 1 83 ? 1.49 6.992 15.695 1 98.88 83 ALA B C 1
ATOM 2139 O O . ALA B 1 83 ? 2.625 6.719 16.094 1 98.88 83 ALA B O 1
ATOM 2140 N N . ASN B 1 84 ? 0.54 6.113 15.555 1 98.62 84 ASN B N 1
ATOM 2141 C CA . ASN B 1 84 ? 0.755 4.695 15.812 1 98.62 84 ASN B CA 1
ATOM 2142 C C . ASN B 1 84 ? 1.469 4.012 14.648 1 98.62 84 ASN B C 1
ATOM 2144 O O . ASN B 1 84 ? 1.984 4.684 13.75 1 98.62 84 ASN B O 1
ATOM 2148 N N . PHE B 1 85 ? 1.619 2.723 14.586 1 98.56 85 PHE B N 1
ATOM 2149 C CA . PHE B 1 85 ? 2.469 1.917 13.719 1 98.56 85 PHE B CA 1
ATOM 2150 C C . PHE B 1 85 ? 2.15 2.18 12.25 1 98.56 85 PHE B C 1
ATOM 2152 O O . PHE B 1 85 ? 0.984 2.316 11.875 1 98.56 85 PHE B O 1
ATOM 2159 N N . ASP B 1 86 ? 3.23 2.305 11.391 1 98.38 86 ASP B N 1
ATOM 2160 C CA . ASP B 1 86 ? 3.166 2.188 9.938 1 98.38 86 ASP B CA 1
ATOM 2161 C C . ASP B 1 86 ? 2.428 3.375 9.32 1 98.38 86 ASP B C 1
ATOM 2163 O O . ASP B 1 86 ? 1.617 3.203 8.406 1 98.38 86 ASP B O 1
ATOM 2167 N N . CYS B 1 87 ? 2.637 4.555 9.812 1 98.69 87 CYS B N 1
ATOM 2168 C CA . CYS B 1 87 ? 2.164 5.793 9.203 1 98.69 87 CYS B CA 1
ATOM 2169 C C . CYS B 1 87 ? 2.971 6.133 7.957 1 98.69 87 CYS B C 1
ATOM 2171 O O . CYS B 1 87 ? 4.199 6.027 7.961 1 98.69 87 CYS B O 1
ATOM 2173 N N . THR B 1 88 ? 2.342 6.457 6.922 1 98.88 88 THR B N 1
ATOM 2174 C CA . THR B 1 88 ? 2.967 6.93 5.691 1 98.88 88 THR B CA 1
ATOM 2175 C C . THR B 1 88 ? 2.48 8.336 5.348 1 98.88 88 THR B C 1
ATOM 2177 O O . THR B 1 88 ? 1.278 8.562 5.203 1 98.88 88 THR B O 1
ATOM 2180 N N . ILE B 1 89 ? 3.361 9.289 5.227 1 98.88 89 ILE B N 1
ATOM 2181 C CA . ILE B 1 89 ? 3.086 10.648 4.777 1 98.88 89 ILE B CA 1
ATOM 2182 C C . ILE B 1 89 ? 3.947 10.977 3.561 1 98.88 89 ILE B C 1
ATOM 2184 O O . ILE B 1 89 ? 5.148 11.219 3.688 1 98.88 89 ILE B O 1
ATOM 2188 N N . LEU B 1 90 ? 3.367 10.938 2.357 1 98.75 90 LEU B N 1
ATOM 2189 C CA . LEU B 1 90 ? 4.047 11.414 1.159 1 98.75 90 LEU B CA 1
ATOM 2190 C C . LEU B 1 90 ? 3.992 12.938 1.075 1 98.75 90 LEU B C 1
ATOM 2192 O O . LEU B 1 90 ? 3.146 13.5 0.37 1 98.75 90 LEU B O 1
ATOM 2196 N N . ASP B 1 91 ? 4.996 13.547 1.76 1 98.62 91 ASP B N 1
ATOM 2197 C CA . ASP B 1 91 ? 4.98 14.984 1.979 1 98.62 91 ASP B CA 1
ATOM 2198 C C . ASP B 1 91 ? 5.738 15.719 0.875 1 98.62 91 ASP B C 1
ATOM 2200 O O . ASP B 1 91 ? 6.609 16.547 1.155 1 98.62 91 ASP B O 1
ATOM 2204 N N . VAL B 1 92 ? 5.32 15.43 -0.381 1 97.94 92 VAL B N 1
ATOM 2205 C CA . VAL B 1 92 ? 5.824 16.188 -1.519 1 97.94 92 VAL B CA 1
ATOM 2206 C C . VAL B 1 92 ? 5.484 17.672 -1.345 1 97.94 92 VAL B C 1
ATOM 2208 O O . VAL B 1 92 ? 6.332 18.531 -1.551 1 97.94 92 VAL B O 1
ATOM 2211 N N . CYS B 1 93 ? 4.262 17.984 -0.988 1 97.88 93 CYS B N 1
ATOM 2212 C CA . CYS B 1 93 ? 3.822 19.297 -0.546 1 97.88 93 CYS B CA 1
ATOM 2213 C C . CYS B 1 93 ? 3.6 19.328 0.961 1 97.88 93 CYS B C 1
ATOM 2215 O O . CYS B 1 93 ? 3.709 18.281 1.625 1 97.88 93 CYS B O 1
ATOM 2217 N N . GLU B 1 94 ? 3.316 20.531 1.438 1 98.5 94 GLU B N 1
ATOM 2218 C CA . GLU B 1 94 ? 3.229 20.75 2.879 1 98.5 94 GLU B CA 1
ATOM 2219 C C . GLU B 1 94 ? 2.074 19.953 3.488 1 98.5 94 GLU B C 1
ATOM 2221 O O . GLU B 1 94 ? 0.979 19.922 2.926 1 98.5 94 GLU B O 1
ATOM 2226 N N . VAL B 1 95 ? 2.352 19.266 4.594 1 98.88 95 VAL B N 1
ATOM 2227 C CA . VAL B 1 95 ? 1.366 18.656 5.484 1 98.88 95 VAL B CA 1
ATOM 2228 C C . VAL B 1 95 ? 1.464 19.297 6.871 1 98.88 95 VAL B C 1
ATOM 2230 O O . VAL B 1 95 ? 2.516 19.234 7.512 1 98.88 95 VAL B O 1
ATOM 2233 N N . ARG B 1 96 ? 0.342 19.922 7.398 1 98.94 96 ARG B N 1
ATOM 2234 C CA . ARG B 1 96 ? 0.374 20.609 8.688 1 98.94 96 ARG B CA 1
ATOM 2235 C C . ARG B 1 96 ? -0.703 20.062 9.617 1 98.94 96 ARG B C 1
ATOM 2237 O O . ARG B 1 96 ? -1.878 20 9.25 1 98.94 96 ARG B O 1
ATOM 2244 N N . PHE B 1 97 ? -0.289 19.625 10.758 1 98.94 97 PHE B N 1
ATOM 2245 C CA . PHE B 1 97 ? -1.182 19.25 11.844 1 98.94 97 PHE B CA 1
ATOM 2246 C C . PHE B 1 97 ? -1.192 20.297 12.938 1 98.94 97 PHE B C 1
ATOM 2248 O O . PHE B 1 97 ? -0.137 20.797 13.344 1 98.94 97 PHE B O 1
ATOM 2255 N N . GLY B 1 98 ? -2.424 20.641 13.438 1 98.88 98 GLY B N 1
ATOM 2256 C CA . GLY B 1 98 ? -2.514 21.422 14.664 1 98.88 98 GLY B CA 1
ATOM 2257 C C . GLY B 1 98 ? -2.088 20.656 15.898 1 98.88 98 GLY B C 1
ATOM 2258 O O . GLY B 1 98 ? -1.276 19.734 15.812 1 98.88 98 GLY B O 1
ATOM 2259 N N . ASP B 1 99 ? -2.635 21.062 17.047 1 98.88 99 ASP B N 1
ATOM 2260 C CA . ASP B 1 99 ? -2.283 20.469 18.328 1 98.88 99 ASP B CA 1
ATOM 2261 C C . ASP B 1 99 ? -3.166 19.25 18.625 1 98.88 99 ASP B C 1
ATOM 2263 O O . ASP B 1 99 ? -4.32 19.203 18.188 1 98.88 99 ASP B O 1
ATOM 2267 N N . ASN B 1 100 ? -2.596 18.266 19.328 1 98.88 100 ASN B N 1
ATOM 2268 C CA . ASN B 1 100 ? -3.33 17.141 19.875 1 98.88 100 ASN B CA 1
ATOM 2269 C C . ASN B 1 100 ? -3.947 16.281 18.781 1 98.88 100 ASN B C 1
ATOM 2271 O O . ASN B 1 100 ? -5.121 15.914 18.859 1 98.88 100 ASN B O 1
ATOM 2275 N N . CYS B 1 101 ? -3.209 16.047 17.844 1 98.94 101 CYS B N 1
ATOM 2276 C CA . CYS B 1 101 ? -3.625 15.148 16.766 1 98.94 101 CYS B CA 1
ATOM 2277 C C . CYS B 1 101 ? -3.098 13.734 17.016 1 98.94 101 CYS B C 1
ATOM 2279 O O . CYS B 1 101 ? -1.959 13.562 17.453 1 98.94 101 CYS B O 1
ATOM 2281 N N . MET B 1 102 ? -3.939 12.711 16.75 1 98.94 102 MET B N 1
ATOM 2282 C CA . MET B 1 102 ? -3.611 11.305 16.938 1 98.94 102 MET B CA 1
ATOM 2283 C C . MET B 1 102 ? -3.949 10.492 15.695 1 98.94 102 MET B C 1
ATOM 2285 O O . MET B 1 102 ? -5.055 10.586 15.164 1 98.94 102 MET B O 1
ATOM 2289 N N . LEU B 1 103 ? -2.998 9.781 15.281 1 98.94 103 LEU B N 1
ATOM 2290 C CA . LEU B 1 103 ? -3.178 8.867 14.156 1 98.94 103 LEU B CA 1
ATOM 2291 C C . LEU B 1 103 ? -3.102 7.418 14.617 1 98.94 103 LEU B C 1
ATOM 2293 O O . LEU B 1 103 ? -2.121 7.012 15.25 1 98.94 103 LEU B O 1
ATOM 2297 N N . ALA B 1 104 ? -4.113 6.617 14.305 1 98.81 104 ALA B N 1
ATOM 2298 C CA . ALA B 1 104 ? -4.102 5.176 14.539 1 98.81 104 ALA B CA 1
ATOM 2299 C C . ALA B 1 104 ? -3.215 4.461 13.523 1 98.81 104 ALA B C 1
ATOM 2301 O O . ALA B 1 104 ? -2.566 5.102 12.695 1 98.81 104 ALA B O 1
ATOM 2302 N N . PRO B 1 105 ? -3.045 3.166 13.648 1 98.81 105 PRO B N 1
ATOM 2303 C CA . PRO B 1 105 ? -2.076 2.465 12.797 1 98.81 105 PRO B CA 1
ATOM 2304 C C . PRO B 1 105 ? -2.455 2.5 11.32 1 98.81 105 PRO B C 1
ATOM 2306 O O . PRO B 1 105 ? -3.639 2.426 10.984 1 98.81 105 PRO B O 1
ATOM 2309 N N . GLY B 1 106 ? -1.394 2.561 10.469 1 98.62 106 GLY B N 1
ATOM 2310 C CA . GLY B 1 106 ? -1.56 2.326 9.039 1 98.62 106 GLY B CA 1
ATOM 2311 C C . GLY B 1 106 ? -2.158 3.51 8.305 1 98.62 106 GLY B C 1
ATOM 2312 O O . GLY B 1 106 ? -2.604 3.377 7.164 1 98.62 106 GLY B O 1
ATOM 2313 N N . VAL B 1 107 ? -2.271 4.73 8.945 1 98.88 107 VAL B N 1
ATOM 2314 C CA . VAL B 1 107 ? -2.82 5.926 8.312 1 98.88 107 VAL B CA 1
ATOM 2315 C C . VAL B 1 107 ? -1.944 6.336 7.133 1 98.88 107 VAL B C 1
ATOM 2317 O O . VAL B 1 107 ? -0.715 6.312 7.227 1 98.88 107 VAL B O 1
ATOM 2320 N N . GLN B 1 108 ? -2.545 6.633 6.02 1 98.88 108 GLN B N 1
ATOM 2321 C CA . GLN B 1 108 ? -1.916 7.059 4.773 1 98.88 108 GLN B CA 1
ATOM 2322 C C . GLN B 1 108 ? -2.297 8.492 4.426 1 98.88 108 GLN B C 1
ATOM 2324 O O . GLN B 1 108 ? -3.48 8.812 4.301 1 98.88 108 GLN B O 1
ATOM 2329 N N . ILE B 1 109 ? -1.29 9.391 4.234 1 98.88 109 ILE B N 1
ATOM 2330 C CA . ILE B 1 109 ? -1.493 10.789 3.867 1 98.88 109 ILE B CA 1
ATOM 2331 C C . ILE B 1 109 ? -0.694 11.117 2.605 1 98.88 109 ILE B C 1
ATOM 2333 O O . ILE B 1 109 ? 0.537 11.047 2.609 1 98.88 109 ILE B O 1
ATOM 2337 N N . TYR B 1 110 ? -1.405 11.477 1.529 1 98.69 110 TYR B N 1
ATOM 2338 C CA . TYR B 1 110 ? -0.764 11.695 0.237 1 98.69 110 TYR B CA 1
ATOM 2339 C C . TYR B 1 110 ? -0.949 13.133 -0.232 1 98.69 110 TYR B C 1
ATOM 2341 O O . TYR B 1 110 ? -2.07 13.555 -0.519 1 98.69 110 TYR B O 1
ATOM 2349 N N . THR B 1 111 ? 0.175 13.898 -0.352 1 98.62 111 THR B N 1
ATOM 2350 C CA . THR B 1 111 ? 0.079 15.164 -1.06 1 98.62 111 THR B CA 1
ATOM 2351 C C . THR B 1 111 ? 0.295 14.969 -2.557 1 98.62 111 THR B C 1
ATOM 2353 O O . THR B 1 111 ? -0.205 15.75 -3.369 1 98.62 111 THR B O 1
ATOM 2356 N N . ALA B 1 112 ? 1.099 13.961 -2.875 1 96.75 112 ALA B N 1
ATOM 2357 C CA . ALA B 1 112 ? 1.506 13.703 -4.254 1 96.75 112 ALA B CA 1
ATOM 2358 C C . ALA B 1 112 ? 0.334 13.188 -5.086 1 96.75 112 ALA B C 1
ATOM 2360 O O . ALA B 1 112 ? -0.51 12.445 -4.582 1 96.75 112 ALA B O 1
ATOM 2361 N N . THR B 1 113 ? 0.259 13.594 -6.273 1 95.62 113 THR B N 1
ATOM 2362 C CA . THR B 1 113 ? -0.687 13.055 -7.242 1 95.62 113 THR B CA 1
ATOM 2363 C C . THR B 1 113 ? -0.133 13.172 -8.656 1 95.62 113 THR B C 1
ATOM 2365 O O . THR B 1 113 ? 0.88 13.836 -8.883 1 95.62 113 THR B O 1
ATOM 2368 N N . HIS B 1 114 ? -0.712 12.375 -9.57 1 96.12 114 HIS B N 1
ATOM 2369 C CA . HIS B 1 114 ? -0.276 12.289 -10.961 1 96.12 114 HIS B CA 1
ATOM 2370 C C . HIS B 1 114 ? -1.389 12.719 -11.914 1 96.12 114 HIS B C 1
ATOM 2372 O O . HIS B 1 114 ? -2.568 12.664 -11.555 1 96.12 114 HIS B O 1
ATOM 2378 N N . PRO B 1 115 ? -0.98 13.133 -13.141 1 94.81 115 PRO B N 1
ATOM 2379 C CA . PRO B 1 115 ? -2.008 13.398 -14.148 1 94.81 115 PRO B CA 1
ATOM 2380 C C . PRO B 1 115 ? -2.875 12.18 -14.445 1 94.81 115 PRO B C 1
ATOM 2382 O O . PRO B 1 115 ? -2.369 11.055 -14.484 1 94.81 115 PRO B O 1
ATOM 2385 N N . LEU B 1 116 ? -4.191 12.375 -14.68 1 94.38 116 LEU B N 1
ATOM 2386 C CA . LEU B 1 116 ? -5.105 11.281 -15.023 1 94.38 116 LEU B CA 1
ATOM 2387 C C . LEU B 1 116 ? -4.863 10.805 -16.453 1 94.38 116 LEU B C 1
ATOM 2389 O O . LEU B 1 116 ? -4.945 9.602 -16.734 1 94.38 116 LEU B O 1
ATOM 2393 N N . HIS B 1 117 ? -4.598 11.828 -17.312 1 96.06 117 HIS B N 1
ATOM 2394 C CA . HIS B 1 117 ? -4.34 11.461 -18.703 1 96.06 117 HIS B CA 1
ATOM 2395 C C . HIS B 1 117 ? -3.031 10.695 -18.844 1 96.06 117 HIS B C 1
ATOM 2397 O O . HIS B 1 117 ? -1.982 11.156 -18.391 1 96.06 117 HIS B O 1
ATOM 2403 N N . PRO B 1 118 ? -3.035 9.492 -19.453 1 96.38 118 PRO B N 1
ATOM 2404 C CA . PRO B 1 118 ? -1.874 8.602 -19.453 1 96.38 118 PRO B CA 1
ATOM 2405 C C . PRO B 1 118 ? -0.66 9.203 -20.156 1 96.38 118 PRO B C 1
ATOM 2407 O O . PRO B 1 118 ? 0.478 8.961 -19.75 1 96.38 118 PRO B O 1
ATOM 2410 N N . VAL B 1 119 ? -0.839 9.945 -21.234 1 96 119 VAL B N 1
ATOM 2411 C CA . VAL B 1 119 ? 0.278 10.539 -21.969 1 96 119 VAL B CA 1
ATOM 2412 C C . VAL B 1 119 ? 1.038 11.492 -21.062 1 96 119 VAL B C 1
ATOM 2414 O O . VAL B 1 119 ? 2.268 11.438 -20.969 1 96 119 VAL B O 1
ATOM 2417 N N . GLU B 1 120 ? 0.242 12.398 -20.406 1 95.44 120 GLU B N 1
ATOM 2418 C CA . GLU B 1 120 ? 0.866 13.328 -19.469 1 95.44 120 GLU B CA 1
ATOM 2419 C C . GLU B 1 120 ? 1.497 12.594 -18.297 1 95.44 120 GLU B C 1
ATOM 2421 O O . GLU B 1 120 ? 2.602 12.93 -17.875 1 95.44 120 GLU B O 1
ATOM 2426 N N . ARG B 1 121 ? 0.819 11.625 -17.734 1 96.88 121 ARG B N 1
ATOM 2427 C CA . ARG B 1 121 ? 1.311 10.852 -16.594 1 96.88 121 ARG B CA 1
ATOM 2428 C C . ARG B 1 121 ? 2.615 10.141 -16.938 1 96.88 121 ARG B C 1
ATOM 2430 O O . ARG B 1 121 ? 3.541 10.109 -16.125 1 96.88 121 ARG B O 1
ATOM 2437 N N . ASN B 1 122 ? 2.77 9.68 -18.156 1 96.81 122 ASN B N 1
ATOM 2438 C CA . ASN B 1 122 ? 3.93 8.891 -18.547 1 96.81 122 ASN B CA 1
ATOM 2439 C C . ASN B 1 122 ? 5.145 9.766 -18.812 1 96.81 122 ASN B C 1
ATOM 2441 O O . ASN B 1 122 ? 6.246 9.258 -19.047 1 96.81 122 ASN B O 1
ATOM 2445 N N . THR B 1 123 ? 5.016 11.102 -18.781 1 94.12 123 THR B N 1
ATOM 2446 C CA . THR B 1 123 ? 6.168 11.992 -18.875 1 94.12 123 THR B CA 1
ATOM 2447 C C . THR B 1 123 ? 7.039 11.883 -17.625 1 94.12 123 THR B C 1
ATOM 2449 O O . THR B 1 123 ? 8.203 12.305 -17.641 1 94.12 123 THR B O 1
ATOM 2452 N N . GLY B 1 124 ? 6.395 11.398 -16.547 1 94.38 124 GLY B N 1
ATOM 2453 C CA . GLY B 1 124 ? 7.109 11.281 -15.289 1 94.38 124 GLY B CA 1
ATOM 2454 C C . GLY B 1 124 ? 6.938 12.492 -14.398 1 94.38 124 GLY B C 1
ATOM 2455 O O . GLY B 1 124 ? 7.301 12.461 -13.219 1 94.38 124 GLY B O 1
ATOM 2456 N N . LYS B 1 125 ? 6.453 13.594 -14.984 1 95.31 125 LYS B N 1
ATOM 2457 C CA . LYS B 1 125 ? 6.188 14.781 -14.172 1 95.31 125 LYS B CA 1
ATOM 2458 C C . LYS B 1 125 ? 4.953 14.578 -13.297 1 95.31 125 LYS B C 1
ATOM 2460 O O . LYS B 1 125 ? 4.012 13.891 -13.695 1 95.31 125 LYS B O 1
ATOM 2465 N N . GLU B 1 126 ? 5.035 15.086 -12.102 1 95.94 126 GLU B N 1
ATOM 2466 C CA . GLU B 1 126 ? 3.932 14.961 -11.148 1 95.94 126 GLU B CA 1
ATOM 2467 C C . GLU B 1 126 ? 3.658 16.281 -10.445 1 95.94 126 GLU B C 1
ATOM 2469 O O . GLU B 1 126 ? 4.352 17.281 -10.688 1 95.94 126 GLU B O 1
ATOM 2474 N N . TYR B 1 127 ? 2.562 16.422 -9.734 1 95.5 127 TYR B N 1
ATOM 2475 C CA . TYR B 1 127 ? 2.248 17.578 -8.906 1 95.5 127 TYR B CA 1
ATOM 2476 C C . TYR B 1 127 ? 1.764 17.141 -7.527 1 95.5 127 TYR B C 1
ATOM 2478 O O . TYR B 1 127 ? 1.755 15.953 -7.211 1 95.5 127 TYR B O 1
ATOM 2486 N N . ALA B 1 128 ? 1.541 18.062 -6.684 1 97.75 128 ALA B N 1
ATOM 2487 C CA . ALA B 1 128 ? 1.152 17.797 -5.301 1 97.75 128 ALA B CA 1
ATOM 2488 C C . ALA B 1 128 ? 0.273 18.922 -4.754 1 97.75 128 ALA B C 1
ATOM 2490 O O . ALA B 1 128 ? 0.279 20.031 -5.277 1 97.75 128 ALA B O 1
ATOM 2491 N N . LYS B 1 129 ? -0.519 18.594 -3.791 1 98 129 LYS B N 1
ATOM 2492 C CA . LYS B 1 129 ? -1.362 19.562 -3.096 1 98 129 LYS B CA 1
ATOM 2493 C C . LYS B 1 129 ? -1.202 19.453 -1.583 1 98 129 LYS B C 1
ATOM 2495 O O . LYS B 1 129 ? -1.114 18.344 -1.046 1 98 129 LYS B O 1
ATOM 2500 N N . PRO B 1 130 ? -1.221 20.594 -0.961 1 98.69 130 PRO B N 1
ATOM 2501 C CA . PRO B 1 130 ? -1.018 20.562 0.49 1 98.69 130 PRO B CA 1
ATOM 2502 C C . PRO B 1 130 ? -2.219 20 1.245 1 98.69 130 PRO B C 1
ATOM 2504 O O . PRO B 1 130 ? -3.332 19.984 0.713 1 98.69 130 PRO B O 1
ATOM 2507 N N . ILE B 1 131 ? -1.966 19.484 2.457 1 98.88 131 ILE B N 1
ATOM 2508 C CA . ILE B 1 131 ? -2.996 18.984 3.359 1 98.88 131 ILE B CA 1
ATOM 2509 C C . ILE B 1 131 ? -2.873 19.672 4.719 1 98.88 131 ILE B C 1
ATOM 2511 O O . ILE B 1 131 ? -1.767 19.828 5.242 1 98.88 131 ILE B O 1
ATOM 2515 N N . LYS B 1 132 ? -4.039 20.094 5.309 1 98.94 132 LYS B N 1
ATOM 2516 C CA . LYS B 1 132 ? -4.062 20.75 6.605 1 98.94 132 LYS B CA 1
ATOM 2517 C C . LYS B 1 132 ? -5.043 20.078 7.559 1 98.94 132 LYS B C 1
ATOM 2519 O O . LYS B 1 132 ? -6.18 19.781 7.18 1 98.94 132 LYS B O 1
ATOM 2524 N N . PHE B 1 133 ? -4.59 19.781 8.758 1 98.94 133 PHE B N 1
ATOM 2525 C CA . PHE B 1 133 ? -5.418 19.312 9.852 1 98.94 133 PHE B CA 1
ATOM 2526 C C . PHE B 1 133 ? -5.496 20.344 10.969 1 98.94 133 PHE B C 1
ATOM 2528 O O . PHE B 1 133 ? -4.469 20.875 11.406 1 98.94 133 PHE B O 1
ATOM 2535 N N . GLY B 1 134 ? -6.707 20.625 11.461 1 98.88 134 GLY B N 1
ATOM 2536 C CA . GLY B 1 134 ? -6.867 21.484 12.633 1 98.88 134 GLY B CA 1
ATOM 2537 C C . GLY B 1 134 ? -6.383 20.828 13.914 1 98.88 134 GLY B C 1
ATOM 2538 O O . GLY B 1 134 ? -5.527 19.938 13.875 1 98.88 134 GLY B O 1
ATOM 2539 N N . ASN B 1 135 ? -6.934 21.312 15.031 1 98.88 135 ASN B N 1
ATOM 2540 C CA . ASN B 1 135 ? -6.609 20.781 16.359 1 98.88 135 ASN B CA 1
ATOM 2541 C C . ASN B 1 135 ? -7.531 19.641 16.75 1 98.88 135 ASN B C 1
ATOM 2543 O O . ASN B 1 135 ? -8.68 19.578 16.312 1 98.88 135 ASN B O 1
ATOM 2547 N N . ASN B 1 136 ? -7.02 18.734 17.547 1 98.88 136 ASN B N 1
ATOM 2548 C CA . ASN B 1 136 ? -7.812 17.656 18.141 1 98.88 136 ASN B CA 1
ATOM 2549 C C . ASN B 1 136 ? -8.414 16.75 17.078 1 98.88 136 ASN B C 1
ATOM 2551 O O . ASN B 1 136 ? -9.602 16.422 17.125 1 98.88 136 ASN B O 1
ATOM 2555 N N . VAL B 1 137 ? -7.645 16.438 16.188 1 98.94 137 VAL B N 1
ATOM 2556 C CA . VAL B 1 137 ? -8.07 15.531 15.125 1 98.94 137 VAL B CA 1
ATOM 2557 C C . VAL B 1 137 ? -7.609 14.109 15.445 1 98.94 137 VAL B C 1
ATOM 2559 O O . VAL B 1 137 ? -6.441 13.891 15.773 1 98.94 137 VAL B O 1
ATOM 2562 N N . TRP B 1 138 ? -8.5 13.195 15.414 1 98.94 138 TRP B N 1
ATOM 2563 C CA . TRP B 1 138 ? -8.211 11.773 15.57 1 98.94 138 TRP B CA 1
ATOM 2564 C C . TRP B 1 138 ? -8.5 11.008 14.289 1 98.94 138 TRP B C 1
ATOM 2566 O O . TRP B 1 138 ? -9.641 10.977 13.82 1 98.94 138 TRP B O 1
ATOM 2576 N N . ILE B 1 139 ? -7.461 10.438 13.734 1 98.94 139 ILE B N 1
ATOM 2577 C CA . ILE B 1 139 ? -7.578 9.695 12.477 1 98.94 139 ILE B CA 1
ATOM 2578 C C . ILE B 1 139 ? -7.516 8.195 12.758 1 98.94 139 ILE B C 1
ATOM 2580 O O . ILE B 1 139 ? -6.492 7.684 13.211 1 98.94 139 ILE B O 1
ATOM 2584 N N . GLY B 1 140 ? -8.586 7.496 12.398 1 98.81 140 GLY B N 1
ATOM 2585 C CA . GLY B 1 140 ? -8.688 6.062 12.633 1 98.81 140 GLY B CA 1
ATOM 2586 C C . GLY B 1 140 ? -7.766 5.246 11.75 1 98.81 140 GLY B C 1
ATOM 2587 O O . GLY B 1 140 ? -7.254 5.75 10.742 1 98.81 140 GLY B O 1
ATOM 2588 N N . GLY B 1 141 ? -7.613 4.027 12.133 1 98.56 141 GLY B N 1
ATOM 2589 C CA . GLY B 1 141 ? -6.645 3.162 11.477 1 98.56 141 GLY B CA 1
ATOM 2590 C C . GLY B 1 141 ? -6.953 2.926 10.008 1 98.56 141 GLY B C 1
ATOM 2591 O O . GLY B 1 141 ? -8.117 2.768 9.633 1 98.56 141 GLY B O 1
ATOM 2592 N N . ASN B 1 142 ? -5.84 2.93 9.203 1 98.44 142 ASN B N 1
ATOM 2593 C CA . ASN B 1 142 ? -5.859 2.621 7.773 1 98.44 142 ASN B CA 1
ATOM 2594 C C . ASN B 1 142 ? -6.691 3.635 6.996 1 98.44 142 ASN B C 1
ATOM 2596 O O . ASN B 1 142 ? -7.125 3.359 5.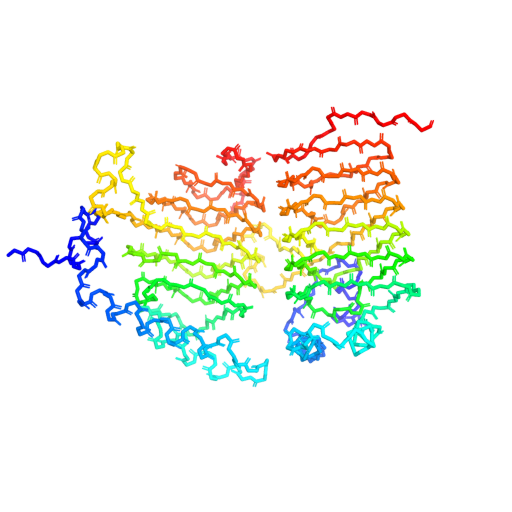875 1 98.44 142 ASN B O 1
ATOM 2600 N N . ALA B 1 143 ? -7.02 4.785 7.609 1 98.88 143 ALA B N 1
ATOM 2601 C CA . ALA B 1 143 ? -7.652 5.852 6.844 1 98.88 143 ALA B CA 1
ATOM 2602 C C . ALA B 1 143 ? -6.691 6.434 5.809 1 98.88 143 ALA B C 1
ATOM 2604 O O . ALA B 1 143 ? -5.477 6.398 6 1 98.88 143 ALA B O 1
ATOM 2605 N N . VAL B 1 144 ? -7.23 6.902 4.727 1 98.88 144 VAL B N 1
ATOM 2606 C CA . VAL B 1 144 ? -6.48 7.512 3.635 1 98.88 144 VAL B CA 1
ATOM 2607 C C . VAL B 1 144 ? -6.93 8.961 3.443 1 98.88 144 VAL B C 1
ATOM 2609 O O . VAL B 1 144 ? -8.125 9.234 3.293 1 98.88 144 VAL B O 1
ATOM 2612 N N . ILE B 1 145 ? -5.965 9.906 3.506 1 98.94 145 ILE B N 1
ATOM 2613 C CA . ILE B 1 145 ? -6.211 11.32 3.244 1 98.94 145 ILE B CA 1
ATOM 2614 C C . ILE B 1 145 ? -5.605 11.703 1.896 1 98.94 145 ILE B C 1
ATOM 2616 O O . ILE B 1 145 ? -4.391 11.609 1.704 1 98.94 145 ILE B O 1
ATOM 2620 N N . ASN B 1 146 ? -6.445 12.148 0.958 1 98.75 146 ASN B N 1
ATOM 2621 C CA . ASN B 1 146 ? -6.004 12.445 -0.4 1 98.75 146 ASN B CA 1
ATOM 2622 C C . ASN B 1 146 ? -5.48 13.875 -0.517 1 98.75 146 ASN B C 1
ATOM 2624 O O . ASN B 1 146 ? -5.602 14.664 0.421 1 98.75 146 ASN B O 1
ATOM 2628 N N . PRO B 1 147 ? -4.871 14.18 -1.654 1 98.69 147 PRO B N 1
ATOM 2629 C CA . PRO B 1 147 ? -4.203 15.477 -1.811 1 98.69 147 PRO B CA 1
ATOM 2630 C C . PRO B 1 147 ? -5.168 16.656 -1.715 1 98.69 147 PRO B C 1
ATOM 2632 O O . PRO B 1 147 ? -6.297 16.578 -2.207 1 98.69 147 PRO B O 1
ATOM 2635 N N . GLY B 1 148 ? -4.754 17.766 -1.013 1 98.5 148 GLY B N 1
ATOM 2636 C CA . GLY B 1 148 ? -5.457 19.047 -1.055 1 98.5 148 GLY B CA 1
ATOM 2637 C C . GLY B 1 148 ? -6.547 19.156 -0.007 1 98.5 148 GLY B C 1
ATOM 2638 O O . GLY B 1 148 ? -7.375 20.062 -0.064 1 98.5 148 GLY B O 1
ATOM 2639 N N . ILE B 1 149 ? -6.594 18.25 0.919 1 98.81 149 ILE B N 1
ATOM 2640 C CA . ILE B 1 149 ? -7.68 18.172 1.891 1 98.81 149 ILE B CA 1
ATOM 2641 C C . ILE B 1 149 ? -7.398 19.125 3.055 1 98.81 149 ILE B C 1
ATOM 2643 O O . ILE B 1 149 ? -6.266 19.203 3.541 1 98.81 149 ILE B O 1
ATOM 2647 N N . THR B 1 150 ? -8.406 19.828 3.486 1 98.94 150 THR B N 1
ATOM 2648 C CA . THR B 1 150 ? -8.398 20.562 4.746 1 98.94 150 THR B CA 1
ATOM 2649 C C . THR B 1 150 ? -9.359 19.922 5.746 1 98.94 150 THR B C 1
ATOM 2651 O O . THR B 1 150 ? -10.539 19.719 5.438 1 98.94 150 THR B O 1
ATOM 2654 N N . VAL B 1 151 ? -8.891 19.578 6.891 1 98.94 151 VAL B N 1
ATOM 2655 C CA . VAL B 1 151 ? -9.68 19.016 7.98 1 98.94 151 VAL B CA 1
ATOM 2656 C C . VAL B 1 151 ? -9.797 20.031 9.117 1 98.94 151 VAL B C 1
ATOM 2658 O O . VAL B 1 151 ? -8.789 20.578 9.578 1 98.94 151 VAL B O 1
ATOM 2661 N N . GLY B 1 152 ? -10.984 20.266 9.586 1 98.88 152 GLY B N 1
ATOM 2662 C CA . GLY B 1 152 ? -11.227 21.219 10.648 1 98.88 152 GLY B CA 1
ATOM 2663 C C . GLY B 1 152 ? -10.805 20.719 12.016 1 98.88 152 GLY B C 1
ATOM 2664 O O . GLY B 1 152 ? -10.148 19.672 12.125 1 98.88 152 GLY B O 1
ATOM 2665 N N . ASP B 1 153 ? -11.258 21.5 13.047 1 98.75 153 ASP B N 1
ATOM 2666 C CA . ASP B 1 153 ? -10.969 21.156 14.43 1 98.75 153 ASP B CA 1
ATOM 2667 C C . ASP B 1 153 ? -11.945 20.109 14.953 1 98.75 153 ASP B C 1
ATOM 2669 O O . ASP B 1 153 ? -13.094 20.047 14.516 1 98.75 153 ASP B O 1
ATOM 2673 N N . ASN B 1 154 ? -11.477 19.297 15.859 1 98.88 154 ASN B N 1
ATOM 2674 C CA . ASN B 1 154 ? -12.328 18.344 16.578 1 98.88 154 ASN B CA 1
ATOM 2675 C C . ASN B 1 154 ? -12.977 17.344 15.625 1 98.88 154 ASN B C 1
ATOM 2677 O O . ASN B 1 154 ? -14.18 17.078 15.719 1 98.88 154 ASN B O 1
ATOM 2681 N N . VAL B 1 155 ? -12.234 16.844 14.797 1 98.94 155 VAL B N 1
ATOM 2682 C CA . VAL B 1 155 ? -12.734 15.914 13.797 1 98.94 155 VAL B CA 1
ATOM 2683 C C . VAL B 1 155 ? -12.234 14.5 14.109 1 98.94 155 VAL B C 1
ATOM 2685 O O . VAL B 1 155 ? -11.086 14.312 14.508 1 98.94 155 VAL B O 1
ATOM 2688 N N . VAL B 1 156 ? -13.117 13.562 13.984 1 98.94 156 VAL B N 1
ATOM 2689 C CA . VAL B 1 156 ? -12.758 12.148 14.016 1 98.94 156 VAL B CA 1
ATOM 2690 C C . VAL B 1 156 ? -12.977 11.531 12.641 1 98.94 156 VAL B C 1
ATOM 2692 O O . VAL B 1 156 ? -14.07 11.609 12.078 1 98.94 156 VAL B O 1
ATOM 2695 N N . ILE B 1 157 ? -11.961 11.031 12.062 1 98.94 157 ILE B N 1
ATOM 2696 C CA . ILE B 1 157 ? -12.016 10.25 10.828 1 98.94 157 ILE B CA 1
ATOM 2697 C C . ILE B 1 157 ? -12.016 8.758 11.156 1 98.94 157 ILE B C 1
ATOM 2699 O O . ILE B 1 157 ? -11.047 8.242 11.719 1 98.94 157 ILE B O 1
ATOM 2703 N N . ALA B 1 158 ? -13.07 8.094 10.797 1 98.81 158 ALA B N 1
ATOM 2704 C CA . ALA B 1 158 ? -13.258 6.691 11.164 1 98.81 158 ALA B CA 1
ATOM 2705 C C . ALA B 1 158 ? -12.234 5.801 10.461 1 98.81 158 ALA B C 1
ATOM 2707 O O . ALA B 1 158 ? -11.672 6.184 9.43 1 98.81 158 ALA B O 1
ATOM 2708 N N . SER B 1 159 ? -12.039 4.629 11.086 1 98.62 159 SER B N 1
ATOM 2709 C CA . SER B 1 159 ? -11.109 3.664 10.516 1 98.62 159 SER B CA 1
ATOM 2710 C C . SER B 1 159 ? -11.523 3.273 9.102 1 98.62 159 SER B C 1
ATOM 2712 O O . SER B 1 159 ? -12.711 3.115 8.812 1 98.62 159 SER B O 1
ATOM 2714 N N . GLY B 1 160 ? -10.438 3.209 8.227 1 98.38 160 GLY B N 1
ATOM 2715 C CA . GLY B 1 160 ? -10.641 2.75 6.863 1 98.38 160 GLY B CA 1
ATOM 2716 C C . GLY B 1 160 ? -11.258 3.805 5.965 1 98.38 160 GLY B C 1
ATOM 2717 O O . GLY B 1 160 ? -11.445 3.574 4.77 1 98.38 160 GLY B O 1
ATOM 2718 N N . ALA B 1 161 ? -11.594 4.98 6.52 1 98.75 161 ALA B N 1
ATOM 2719 C CA . ALA B 1 161 ? -12.211 6.031 5.715 1 98.75 161 ALA B CA 1
ATOM 2720 C C . ALA B 1 161 ? -11.266 6.527 4.633 1 98.75 161 ALA B C 1
ATOM 2722 O O . ALA B 1 161 ? -10.047 6.566 4.836 1 98.75 161 ALA B O 1
ATOM 2723 N N . VAL B 1 162 ? -11.797 6.859 3.482 1 98.88 162 VAL B N 1
ATOM 2724 C CA . VAL B 1 162 ? -11.055 7.5 2.4 1 98.88 162 VAL B CA 1
ATOM 2725 C C . VAL B 1 162 ? -11.578 8.922 2.189 1 98.88 162 VAL B C 1
ATOM 2727 O O . VAL B 1 162 ? -12.68 9.117 1.666 1 98.88 162 VAL B O 1
ATOM 2730 N N . VAL B 1 163 ? -10.766 9.953 2.562 1 98.88 163 VAL B N 1
ATOM 2731 C CA . VAL B 1 163 ? -11.172 11.352 2.549 1 98.88 163 VAL B CA 1
ATOM 2732 C C . VAL B 1 163 ? -10.82 11.977 1.198 1 98.88 163 VAL B C 1
ATOM 2734 O O . VAL B 1 163 ? -9.648 12.039 0.818 1 98.88 163 VAL B O 1
ATOM 2737 N N . THR B 1 164 ? -11.844 12.43 0.524 1 98.31 164 THR B N 1
ATOM 2738 C CA . THR B 1 164 ? -11.656 12.977 -0.814 1 98.31 164 THR B CA 1
ATOM 2739 C C . THR B 1 164 ? -12.141 14.422 -0.88 1 98.31 164 THR B C 1
ATOM 2741 O O . THR B 1 164 ? -11.977 15.094 -1.9 1 98.31 164 THR B O 1
ATOM 2744 N N . LYS B 1 165 ? -12.789 14.906 0.24 1 98.38 165 LYS B N 1
ATOM 2745 C CA . LYS B 1 165 ? -13.258 16.281 0.352 1 98.38 165 LYS B CA 1
ATOM 2746 C C . LYS B 1 165 ? -12.93 16.875 1.726 1 98.38 165 LYS B C 1
ATOM 2748 O O . LYS B 1 165 ? -12.734 16.125 2.689 1 98.38 165 LYS B O 1
ATOM 2753 N N . ASP B 1 166 ? -12.953 18.156 1.724 1 98.88 166 ASP B N 1
ATOM 2754 C CA . ASP B 1 166 ? -12.688 18.859 2.977 1 98.88 166 ASP B CA 1
ATOM 2755 C C . ASP B 1 166 ? -13.695 18.453 4.055 1 98.88 166 ASP B C 1
ATOM 2757 O O . ASP B 1 166 ? -14.836 18.109 3.746 1 98.88 166 ASP B O 1
ATOM 2761 N N . ILE B 1 167 ? -13.281 18.531 5.293 1 98.88 167 ILE B N 1
ATOM 2762 C CA . ILE B 1 167 ? -14.102 18.156 6.441 1 98.88 167 ILE B CA 1
ATOM 2763 C C . ILE B 1 167 ? -14.25 19.344 7.379 1 98.88 167 ILE B C 1
ATOM 2765 O O . ILE B 1 167 ? -13.258 19.906 7.852 1 98.88 167 ILE B O 1
ATOM 2769 N N . PRO B 1 168 ? -15.461 19.766 7.691 1 98.75 168 PRO B N 1
ATOM 2770 C CA . PRO B 1 168 ? -15.648 20.891 8.617 1 98.75 168 PRO B CA 1
ATOM 2771 C C . PRO B 1 168 ? -15.391 20.5 10.07 1 98.75 168 PRO B C 1
ATOM 2773 O O . PRO B 1 168 ? -15.125 19.328 10.359 1 98.75 168 PRO B O 1
ATOM 2776 N N . ASP B 1 169 ? -15.508 21.484 10.891 1 98.69 169 ASP B N 1
ATOM 2777 C CA . ASP B 1 169 ? -15.281 21.281 12.32 1 98.69 169 ASP B CA 1
ATOM 2778 C C . ASP B 1 169 ? -16.359 20.375 12.922 1 98.69 169 ASP B C 1
ATOM 2780 O O . ASP B 1 169 ? -17.484 20.328 12.43 1 98.69 169 ASP B O 1
ATOM 2784 N N . ASN B 1 170 ? -15.984 19.688 13.969 1 98.81 170 ASN B N 1
ATOM 2785 C CA . ASN B 1 170 ? -16.906 19.062 14.914 1 98.81 170 ASN B CA 1
ATOM 2786 C C . ASN B 1 170 ? -17.766 18 14.242 1 98.81 170 ASN B C 1
ATOM 2788 O O . ASN B 1 170 ? -18.984 17.984 14.43 1 98.81 170 ASN B O 1
ATOM 2792 N N . VAL B 1 171 ? -17.062 17.125 13.539 1 98.88 171 VAL B N 1
ATOM 2793 C CA . VAL B 1 171 ? -17.828 16.047 12.906 1 98.88 171 VAL B CA 1
ATOM 2794 C C . VAL B 1 171 ? -17.016 14.75 12.969 1 98.88 171 VAL B C 1
A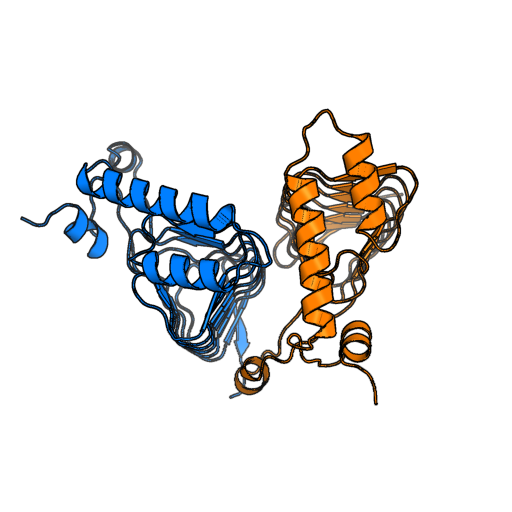TOM 2796 O O . VAL B 1 171 ? -15.82 14.766 13.242 1 98.88 171 VAL B O 1
ATOM 2799 N N . VAL B 1 172 ? -17.703 13.664 12.82 1 98.81 172 VAL B N 1
ATOM 2800 C CA . VAL B 1 172 ? -17.141 12.352 12.523 1 98.81 172 VAL B CA 1
ATOM 2801 C C . VAL B 1 172 ? -17.422 11.984 11.07 1 98.81 172 VAL B C 1
ATOM 2803 O O . VAL B 1 172 ? -18.562 12.102 10.602 1 98.81 172 VAL B O 1
ATOM 2806 N N . VAL B 1 173 ? -16.422 11.594 10.367 1 98.88 173 VAL B N 1
ATOM 2807 C CA . VAL B 1 173 ? -16.625 11.148 8.992 1 98.88 173 VAL B CA 1
ATOM 2808 C C . VAL B 1 173 ? -16.172 9.695 8.859 1 98.88 173 VAL B C 1
ATOM 2810 O O . VAL B 1 173 ? -15.305 9.227 9.602 1 98.88 173 VAL B O 1
ATOM 2813 N N . GLY B 1 174 ? -16.781 8.922 7.973 1 98.5 174 GLY B N 1
ATOM 2814 C CA . GLY B 1 174 ? -16.422 7.543 7.672 1 98.5 174 GLY B CA 1
ATOM 2815 C C . GLY B 1 174 ? -16.891 7.086 6.305 1 98.5 174 GLY B C 1
ATOM 2816 O O . GLY B 1 174 ? -17.719 7.758 5.672 1 98.5 174 GLY B O 1
ATOM 2817 N N . GLY B 1 175 ? -16.25 5.988 5.863 1 98.25 175 GLY B N 1
ATOM 2818 C CA . GLY B 1 175 ? -16.656 5.383 4.609 1 98.25 175 GLY B CA 1
ATOM 2819 C C . GLY B 1 175 ? -15.68 5.633 3.477 1 98.25 175 GLY B C 1
ATOM 2820 O O . GLY B 1 175 ? -14.648 6.285 3.67 1 98.25 175 GLY B O 1
ATOM 2821 N N . ASN B 1 176 ? -15.984 5.16 2.25 1 98.31 176 ASN B N 1
ATOM 2822 C CA . ASN B 1 176 ? -15.203 5.262 1.021 1 98.31 176 ASN B CA 1
ATOM 2823 C C . ASN B 1 176 ? -16.094 5.484 -0.194 1 98.31 176 ASN B C 1
ATOM 2825 O O . ASN B 1 176 ? -16.656 4.531 -0.744 1 98.31 176 ASN B O 1
ATOM 2829 N N . PRO B 1 177 ? -16.188 6.797 -0.518 1 97.69 177 PRO B N 1
ATOM 2830 C CA . PRO B 1 177 ? -15.562 7.996 0.045 1 97.69 177 PRO B CA 1
ATOM 2831 C C . PRO B 1 177 ? -16.188 8.414 1.379 1 97.69 177 PRO B C 1
ATOM 2833 O O . PRO B 1 177 ? -17.328 8.047 1.674 1 97.69 177 PRO B O 1
ATOM 2836 N N . ALA B 1 178 ? -15.43 9.078 2.125 1 98.56 178 ALA B N 1
ATOM 2837 C CA . ALA B 1 178 ? -15.852 9.484 3.463 1 98.56 178 ALA B CA 1
ATOM 2838 C C . ALA B 1 178 ? -17 10.492 3.396 1 98.56 178 ALA B C 1
ATOM 2840 O O . ALA B 1 178 ? -17 11.383 2.545 1 98.56 178 ALA B O 1
ATOM 2841 N N . LYS B 1 179 ? -17.906 10.336 4.281 1 98.38 179 LYS B N 1
ATOM 2842 C CA . LYS B 1 179 ? -19.031 11.25 4.492 1 98.38 179 LYS B CA 1
ATOM 2843 C C . LYS B 1 179 ? -19.219 11.547 5.977 1 98.38 179 LYS B C 1
ATOM 2845 O O . LYS B 1 179 ? -18.766 10.789 6.832 1 98.38 179 LYS B O 1
ATOM 2850 N N . ILE B 1 180 ? -19.891 12.688 6.207 1 98.5 180 ILE B N 1
ATOM 2851 C CA . ILE B 1 180 ? -20.219 13.008 7.594 1 98.5 180 ILE B CA 1
ATOM 2852 C C . ILE B 1 180 ? -21.219 11.984 8.133 1 98.5 180 ILE B C 1
ATOM 2854 O O . ILE B 1 180 ? -22.281 11.758 7.539 1 98.5 180 ILE B O 1
ATOM 2858 N N . ILE B 1 181 ? -20.938 11.453 9.312 1 98.25 181 ILE B N 1
ATOM 2859 C CA . ILE B 1 181 ? -21.844 10.438 9.836 1 98.25 181 ILE B CA 1
ATOM 2860 C C . ILE B 1 181 ? -22.328 10.844 11.227 1 98.25 181 ILE B C 1
ATOM 2862 O O . ILE B 1 181 ? -23.266 10.25 11.758 1 98.25 181 ILE B O 1
ATOM 2866 N N . LYS B 1 182 ? -21.734 11.773 11.812 1 97.88 182 LYS B N 1
ATOM 2867 C CA . LYS B 1 182 ? -22.141 12.258 13.133 1 97.88 182 LYS B CA 1
ATOM 2868 C C . LYS B 1 182 ? -21.641 13.68 13.375 1 97.88 182 LYS B C 1
ATOM 2870 O O . LYS B 1 182 ? -20.531 14.031 12.961 1 97.88 182 LYS B O 1
ATOM 2875 N N . GLN B 1 183 ? -22.406 14.477 14.07 1 97.38 183 GLN B N 1
ATOM 2876 C CA . GLN B 1 183 ? -21.969 15.773 14.586 1 97.38 183 GLN B CA 1
ATOM 2877 C C . GLN B 1 183 ? -21.484 15.648 16.031 1 97.38 183 GLN B C 1
ATOM 2879 O O . GLN B 1 183 ? -22.078 14.945 16.844 1 97.38 183 GLN B O 1
ATOM 2884 N N . ILE B 1 184 ? -20.516 16.281 16.25 1 97.69 184 ILE B N 1
ATOM 2885 C CA . ILE B 1 184 ? -20 16.328 17.609 1 97.69 184 ILE B CA 1
ATOM 2886 C C . ILE B 1 184 ? -20.5 17.594 18.297 1 97.69 184 ILE B C 1
ATOM 2888 O O . ILE B 1 184 ? -20.234 18.703 17.828 1 97.69 184 ILE B O 1
ATOM 2892 N N . GLU B 1 185 ? -21.141 17.578 19.375 1 95.06 185 GLU B N 1
ATOM 2893 C CA . GLU B 1 185 ? -21.625 18.719 20.156 1 95.06 185 GLU B CA 1
ATOM 2894 C C . GLU B 1 185 ? -20.547 19.219 21.125 1 95.06 185 GLU B C 1
ATOM 2896 O O . GLU B 1 185 ? -20.125 18.484 22.016 1 95.06 185 GLU B O 1
ATOM 2901 N N . ILE B 1 186 ? -20.016 20.469 20.781 1 90.94 186 ILE B N 1
ATOM 2902 C CA . ILE B 1 186 ? -18.969 21.062 21.625 1 90.94 186 ILE B CA 1
ATOM 2903 C C . ILE B 1 186 ? -19.578 22.141 22.516 1 90.94 186 ILE B C 1
ATOM 2905 O O . ILE B 1 186 ? -20.531 22.812 22.109 1 90.94 186 ILE B O 1
#

Nearest PDB structures (foldseek):
  2ic7-assembly1_B  TM=9.961E-01  e=9.728E-27  Geobacillus kaustophilus
  3hjj-assembly1_A  TM=9.824E-01  e=5.438E-26  Bacillus anthracis
  3srt-assembly2_B  TM=9.967E-01  e=2.939E-23  Clostridioides difficile 630
  1kqa-assembly1_A  TM=9.695E-01  e=8.133E-18  Escherichia coli
  3ect-assembly1_A  TM=9.810E-01  e=3.120E-17  Vibrio cholerae

Secondary structure (DSSP, 8-state):
---HHHHHHTT--B-TT-HHHHHHHHHHHHHHHHHHT--TT-HHHHHHHHHHHSSB--S-EEEPSPEEESSSTTEEE-TTEEE-TTEEEE-SS-EEE-SS-EE-TT-EEE-EE--SSHHHHTT--BEE--EEE-SS-EE-TT-EE-TT-EE-SS-EEPTT-EE-S-B-SSEEEEETTEEEEEE---/---HHHHHHTT--B-TT-HHHHHHHHHHHHHHHHHHT--TT-HHHHHHHHHHHSSB--S-EEEPSPEEESSSTTEEE-TTEEE-TTEEEE-SS-EEE-SS-EE-TT-EEE-EE--SSHHHHTT--BEE--EEE-SS-EE-TT-EE-TT-EE-SS-EEPTT-EE-S-B-SSEEEEETTEEEEEE---

InterPro domains:
  IPR001451 Hexapeptide repeat [PF00132] (132-165)
  IPR011004 Trimeric LpxA-like superfamily [SSF51161] (2-184)
  IPR018357 Hexapeptide transferase, conserved site [PS00101] (139-167)
  IPR024688 Maltose/galactoside acetyltransferase domain [PF12464] (7-58)
  IPR024688 Maltose/galactoside acetyltransferase domain [SM01266] (5-59)
  IPR039369 Galactoside O-acetyltransferase LacA-like [PTHR43017] (3-185)

Foldseek 3Di:
DDDQLRCQQVQHKHACVPPVLVVQQVVLVVLLVVLQPDDPVPQVVNVVSLCVQALEEEPDEEEDDNEEERRRPLEAEYAQEYEYYQEYADPSYHEYYYYQEYHYHQEEEFQWDADPPVVRRVVNITGGAYEYHYACEYEEANEYEYHNEYEEYNEYEYHNEYDDYYHYYQFYWGDVPIDTDGGHDD/DDALLRCQQVQHWHACVPPVNVVQQVVLVVLLVVLQPDDPPPQVVNVVSLCVQALEEEPDEEEDDNEEERRRPLEYEYAPEYEYYQEYADPSYHEYYYYQEYHYAQEEEFQWDADPDVVRRVVNITGGAYEYYYENEYEAYNEYEYHNEYEEYNEYEYHPEYDDYYHYPAFYWGDVPIDTDGGHDD

Solvent-accessible surface area (backbone atoms only — not comparable to full-atom values): 17387 Å² total; per-residue (Å²): 129,78,49,50,66,54,26,27,61,70,38,32,72,23,53,68,76,39,66,68,54,44,52,45,30,50,53,28,44,51,52,40,53,55,56,50,66,56,57,84,86,38,59,66,60,49,40,52,50,48,60,69,40,29,54,41,64,38,89,43,58,49,69,38,60,44,60,47,50,42,38,31,45,35,32,32,38,26,40,50,29,37,34,33,38,44,33,35,37,38,23,64,7,44,33,38,39,30,37,46,25,40,34,33,40,43,25,36,37,33,14,55,49,64,52,82,54,62,72,61,28,68,70,58,38,32,31,18,26,43,32,40,37,31,34,35,25,38,37,27,36,47,16,36,40,42,53,53,29,42,36,30,36,40,21,36,37,35,54,53,12,31,39,82,61,65,41,65,59,31,27,31,30,34,24,74,68,42,39,83,75,45,77,53,87,129,129,79,50,49,67,56,25,27,61,70,39,32,73,21,53,67,78,37,66,68,56,44,52,46,31,46,52,28,42,50,54,43,51,54,55,49,64,57,58,93,84,39,59,69,60,48,41,53,52,48,61,68,39,26,54,41,64,39,86,42,59,49,67,37,61,45,61,46,53,42,40,31,45,35,31,31,38,25,40,50,28,39,32,34,38,45,32,34,37,36,22,63,8,46,31,39,40,31,37,46,26,38,34,34,40,43,25,36,37,33,14,54,49,67,54,85,52,51,74,61,30,69,70,60,40,32,31,20,27,44,33,40,38,30,34,44,26,38,38,26,35,45,16,36,41,43,54,54,31,42,36,31,36,47,22,37,37,34,58,56,12,26,39,83,60,66,41,65,58,32,27,30,31,35,41,54,65,42,38,84,74,45,77,51,90,128

Organism: NCBI:txid33932

Sequence (372 aa):
MKSEKEKMLAGEMYDPADPILLKEREEARRKVRIYNQTLETEAEKRTQILKELLGSTGENVYMEPNIRFDYGYNTHVGENFFANFDCTILDVCEVRFGDNCMLAPGVQIYTATHPLHPVERNTGKEYAKPIKFGNNVWIGGNAVINPGITVGDNVVIASGAVVTKDIPDNVVVGGNPAKIIKQIEIMKSEKEKMLAGEMYDPADPILLKEREEARRKVRIYNQTLETEAEKRTQILKELLGSTGENVYMEPNIRFDYGYNTHVGENFFANFDCTILDVCEVRFGDNCMLAPGVQIYTATHPLHPVERNTGKEYAKPIKFGNNVWIGGNAVINPGITVGDNVVIASGAVVTKDIPDNVVVGGNPAKIIKQIEI

pLDDT: mean 97.78, std 1.94, range [79.94, 98.94]

Radius of gyration: 20.97 Å; Cα contacts (8 Å, |Δi|>4): 1009; chains: 2; bounding box: 44×66×50 Å